Protein AF-A0AAD9F6Z5-F1 (afdb_monomer)

Radius of gyration: 22.01 Å; Cα contacts (8 Å, |Δi|>4): 310; chains: 1; bounding box: 52×49×65 Å

Nearest PDB structures (foldseek):
  3vyw-assembly3_C  TM=4.355E-01  e=1.167E-02  Aquifex aeolicus VF5
  3vyw-assembly1_A  TM=4.506E-01  e=5.080E-02  Aquifex aeolicus VF5
  2a88-assembly1_A-2  TM=3.272E-01  e=1.945E-01  Mycobacterium tuberculosis
  7f4q-assembly1_A  TM=3.136E-01  e=3.925E+00  Tetrahymena thermophila SB210

pLDDT: mean 70.16, std 20.15, range [28.67, 95.06]

Organism: Dissostichus eleginoides (NCBI:txid100907)

InterPro domains:
  IPR042989 Zinc finger MYND domain-containing protein 15 [PTHR47085] (101-227)
  IPR046824 Mitochondrial splicing suppressor 51-like, C-terminal domain [PF20179] (9-166)

Structure (mmCIF, N/CA/C/O backbone):
data_AF-A0AAD9F6Z5-F1
#
_entry.id   AF-A0AAD9F6Z5-F1
#
loop_
_atom_site.group_PDB
_atom_site.id
_atom_site.type_symbol
_atom_site.label_atom_id
_atom_site.label_alt_id
_atom_site.label_comp_id
_atom_site.label_asym_id
_atom_site.label_entity_id
_atom_site.label_seq_id
_atom_site.pdbx_PDB_ins_code
_atom_site.Cartn_x
_atom_site.Cartn_y
_atom_site.Cartn_z
_atom_site.occupancy
_atom_site.B_iso_or_equiv
_ato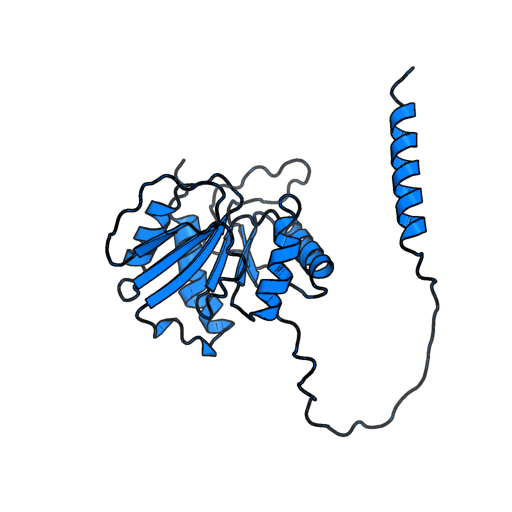m_site.auth_seq_id
_atom_site.auth_comp_id
_atom_site.auth_asym_id
_atom_site.auth_atom_id
_atom_site.pdbx_PDB_model_num
ATOM 1 N N . MET A 1 1 ? 3.318 -6.192 -21.592 1.00 39.78 1 MET A N 1
ATOM 2 C CA . MET A 1 1 ? 3.709 -7.162 -20.541 1.00 39.78 1 MET A CA 1
ATOM 3 C C . MET A 1 1 ? 2.726 -7.041 -19.393 1.00 39.78 1 MET A C 1
ATOM 5 O O . MET A 1 1 ? 2.315 -5.922 -19.118 1.00 39.78 1 MET A O 1
ATOM 9 N N . ALA A 1 2 ? 2.330 -8.151 -18.769 1.00 42.69 2 ALA A N 1
ATOM 10 C CA . ALA A 1 2 ? 1.333 -8.167 -17.698 1.00 42.69 2 ALA A CA 1
ATOM 11 C C . ALA A 1 2 ? 2.002 -8.131 -16.306 1.00 42.69 2 ALA A C 1
ATOM 13 O O . ALA A 1 2 ? 2.750 -9.054 -15.991 1.00 42.69 2 ALA A O 1
ATOM 14 N N . PRO A 1 3 ? 1.739 -7.109 -15.471 1.00 54.00 3 PRO A N 1
ATOM 15 C CA . PRO A 1 3 ? 2.151 -7.066 -14.068 1.00 54.00 3 PRO A CA 1
ATOM 16 C C . PRO A 1 3 ? 1.035 -7.501 -13.093 1.00 54.00 3 PRO A C 1
ATOM 18 O O . PRO A 1 3 ? 1.243 -7.389 -11.889 1.00 54.00 3 PRO A O 1
ATOM 21 N N . LEU A 1 4 ? -0.131 -7.945 -13.604 1.00 59.34 4 LEU A N 1
ATOM 22 C CA . LEU A 1 4 ? -1.439 -8.038 -12.914 1.00 59.34 4 LEU A CA 1
ATOM 23 C C . LEU A 1 4 ? -1.363 -8.303 -11.400 1.00 59.34 4 LEU A C 1
ATOM 25 O O . LEU A 1 4 ? -1.820 -7.485 -10.603 1.00 59.34 4 LEU A O 1
ATOM 29 N N . LEU A 1 5 ? -0.726 -9.418 -11.031 1.00 67.88 5 LEU A N 1
ATOM 30 C CA . LEU A 1 5 ? -0.719 -9.960 -9.674 1.00 67.88 5 LEU A CA 1
ATOM 31 C C . LEU A 1 5 ? 0.299 -9.322 -8.715 1.00 67.88 5 LEU A C 1
ATOM 33 O O . LEU A 1 5 ? 0.187 -9.546 -7.511 1.00 67.88 5 LEU A O 1
ATOM 37 N N . SER A 1 6 ? 1.305 -8.554 -9.163 1.00 78.50 6 SER A N 1
ATOM 38 C CA . SER A 1 6 ? 2.368 -8.106 -8.237 1.00 78.50 6 SER A CA 1
ATOM 39 C C . SER A 1 6 ? 1.828 -7.153 -7.168 1.00 78.50 6 SER A C 1
ATOM 41 O O . SER A 1 6 ? 2.153 -7.284 -5.987 1.00 78.50 6 SER A O 1
ATOM 43 N N . SER A 1 7 ? 0.949 -6.225 -7.554 1.00 80.19 7 SER A N 1
ATOM 44 C CA . SER A 1 7 ? 0.283 -5.311 -6.617 1.00 80.19 7 SER A CA 1
ATOM 45 C C . SER A 1 7 ? -0.757 -6.041 -5.761 1.00 80.19 7 SER A C 1
ATOM 47 O O . SER A 1 7 ? -0.805 -5.816 -4.552 1.00 80.19 7 SER A O 1
ATOM 49 N N . THR A 1 8 ? -1.506 -6.982 -6.345 1.00 84.06 8 THR A N 1
ATOM 50 C CA . THR A 1 8 ? -2.460 -7.863 -5.651 1.00 84.06 8 THR A CA 1
ATOM 51 C C . THR A 1 8 ? -1.790 -8.615 -4.507 1.00 84.06 8 THR A C 1
ATOM 53 O O . THR A 1 8 ? -2.183 -8.486 -3.350 1.00 84.06 8 THR A O 1
ATOM 56 N N . LEU A 1 9 ? -0.727 -9.362 -4.810 1.00 88.81 9 LEU A N 1
ATOM 57 C CA . LEU A 1 9 ? -0.008 -10.184 -3.841 1.00 88.81 9 LEU A CA 1
ATOM 58 C C . LEU A 1 9 ? 0.727 -9.327 -2.797 1.00 88.81 9 LEU A C 1
ATOM 60 O O . LEU A 1 9 ? 0.844 -9.734 -1.642 1.00 88.81 9 LEU A O 1
ATOM 64 N N . SER A 1 10 ? 1.130 -8.102 -3.158 1.00 89.44 10 SER A N 1
ATOM 65 C CA . SER A 1 10 ? 1.627 -7.109 -2.193 1.00 89.44 10 SER A CA 1
ATOM 66 C C . SER A 1 10 ? 0.543 -6.702 -1.191 1.00 89.44 10 SER A C 1
ATOM 68 O O . SER A 1 10 ? 0.792 -6.721 0.011 1.00 89.44 10 SER A O 1
ATOM 70 N N . ILE A 1 11 ? -0.665 -6.357 -1.660 1.00 88.94 11 ILE A N 1
ATOM 71 C CA . ILE A 1 11 ? -1.796 -5.985 -0.793 1.00 88.94 11 ILE A CA 1
ATOM 72 C C . ILE A 1 11 ? -2.232 -7.181 0.065 1.00 88.94 11 ILE A C 1
ATOM 74 O O . ILE A 1 11 ? -2.434 -7.019 1.266 1.00 88.94 11 ILE A O 1
ATOM 78 N N . TYR A 1 12 ? -2.294 -8.385 -0.507 1.00 91.75 12 TYR A N 1
ATOM 79 C CA . TYR A 1 12 ? -2.554 -9.622 0.231 1.00 91.75 12 TYR A CA 1
ATOM 80 C C . TYR A 1 12 ? -1.549 -9.810 1.379 1.00 91.75 12 TYR A C 1
ATOM 82 O O . TYR A 1 12 ? -1.955 -9.855 2.535 1.00 91.75 12 TYR A O 1
ATOM 90 N N . TYR A 1 13 ? -0.242 -9.796 1.092 1.00 93.81 13 TYR A N 1
ATOM 91 C CA . TYR A 1 13 ? 0.826 -9.926 2.094 1.00 93.81 13 TYR A CA 1
ATOM 92 C C . TYR A 1 13 ? 0.785 -8.834 3.176 1.00 93.81 13 TYR A C 1
ATOM 94 O O . TYR A 1 13 ? 1.003 -9.101 4.365 1.00 93.81 13 TYR A O 1
ATOM 102 N N . LEU A 1 14 ? 0.454 -7.601 2.782 1.00 92.69 14 LEU A N 1
ATOM 103 C CA . LEU A 1 14 ? 0.220 -6.498 3.709 1.00 92.69 14 LEU A CA 1
ATOM 104 C C . LEU A 1 14 ? -0.919 -6.828 4.686 1.00 92.69 14 LEU A C 1
ATOM 106 O O . LEU A 1 14 ? -0.736 -6.663 5.889 1.00 92.69 14 LEU A O 1
ATOM 110 N N . ILE A 1 15 ? -2.053 -7.345 4.204 1.00 91.69 15 ILE A N 1
ATOM 111 C CA . ILE A 1 15 ? -3.223 -7.705 5.026 1.00 91.69 15 ILE A CA 1
ATOM 112 C C . ILE A 1 15 ? -2.965 -8.950 5.888 1.00 91.69 15 ILE A C 1
ATOM 114 O O . ILE A 1 15 ? -3.339 -8.962 7.060 1.00 91.69 15 ILE A O 1
ATOM 118 N N . THR A 1 16 ? -2.353 -9.999 5.333 1.00 92.94 16 THR A N 1
ATOM 119 C CA . THR A 1 16 ? -2.237 -11.309 5.997 1.00 92.94 16 THR A CA 1
ATOM 120 C C . THR A 1 16 ? -1.053 -11.432 6.939 1.00 92.94 16 THR A C 1
ATOM 122 O O . THR A 1 16 ? -1.082 -12.278 7.830 1.00 92.94 16 THR A O 1
ATOM 125 N N . SER A 1 17 ? 0.000 -10.632 6.750 1.00 94.19 17 SER A N 1
ATOM 126 C CA . SER A 1 17 ? 1.294 -10.894 7.396 1.00 94.19 17 SER A CA 1
ATOM 127 C C . SER A 1 17 ? 1.925 -9.662 8.041 1.00 94.19 17 SER A C 1
ATOM 129 O O . SER A 1 17 ? 2.412 -9.760 9.167 1.00 94.19 17 SER A O 1
ATOM 131 N N . LEU A 1 18 ? 1.902 -8.495 7.387 1.00 94.44 18 LEU A N 1
ATOM 132 C CA . LEU A 1 18 ? 2.520 -7.285 7.949 1.00 94.44 18 LEU A CA 1
ATOM 133 C C . LEU A 1 18 ? 1.580 -6.517 8.887 1.00 94.44 18 LEU A C 1
ATOM 135 O O . LEU A 1 18 ? 1.962 -6.211 10.016 1.00 94.44 18 LEU A O 1
ATOM 139 N N . LEU A 1 19 ? 0.338 -6.263 8.470 1.00 91.88 19 LEU A N 1
ATOM 140 C CA . LEU A 1 19 ? -0.651 -5.548 9.275 1.00 91.88 19 LEU A CA 1
ATOM 141 C C . LEU A 1 19 ? -0.997 -6.276 10.591 1.00 91.88 19 LEU A C 1
ATOM 143 O O . LEU A 1 19 ? -0.992 -5.601 11.615 1.00 91.88 19 LEU A O 1
ATOM 147 N N . PRO A 1 20 ? -1.210 -7.610 10.653 1.00 92.19 20 PRO A N 1
ATOM 148 C CA . PRO A 1 20 ? -1.495 -8.291 11.921 1.00 92.19 20 PRO A CA 1
ATOM 149 C C . PRO A 1 20 ? -0.297 -8.295 12.881 1.00 92.19 20 PRO A C 1
ATOM 151 O O . PRO A 1 20 ? -0.481 -8.394 14.090 1.00 92.19 20 PRO A O 1
ATOM 154 N N . ARG A 1 21 ? 0.928 -8.175 12.349 1.00 92.38 21 ARG A N 1
ATOM 155 C CA . ARG A 1 21 ? 2.177 -8.122 13.123 1.00 92.38 21 ARG A CA 1
ATOM 156 C C . ARG A 1 21 ? 2.484 -6.723 13.665 1.00 92.38 21 ARG A C 1
ATOM 158 O O . ARG A 1 21 ? 3.107 -6.612 14.715 1.00 92.38 21 ARG A O 1
ATOM 165 N N . GLN A 1 22 ? 2.092 -5.673 12.945 1.00 89.94 22 GLN A N 1
ATOM 166 C CA . GLN A 1 22 ? 2.367 -4.272 13.304 1.00 89.94 22 GLN A CA 1
ATOM 167 C C . GLN A 1 22 ? 1.184 -3.581 14.000 1.00 89.94 22 GLN A C 1
ATOM 169 O O . GLN A 1 22 ? 1.394 -2.621 14.734 1.00 89.94 22 GLN A O 1
ATOM 174 N N . PHE A 1 23 ? -0.033 -4.082 13.775 1.00 89.44 23 PHE A N 1
ATOM 175 C CA . PHE A 1 23 ? -1.305 -3.563 14.288 1.00 89.44 23 PHE A CA 1
ATOM 176 C C . PHE A 1 23 ? -2.213 -4.719 14.762 1.00 89.44 23 PHE A C 1
ATOM 178 O O . PHE A 1 23 ? -3.311 -4.912 14.222 1.00 89.44 23 PHE A O 1
ATOM 185 N N . PRO A 1 24 ? -1.766 -5.564 15.715 1.00 88.12 24 PRO A N 1
ATOM 186 C CA . PRO A 1 24 ? -2.529 -6.728 16.174 1.00 88.12 24 PRO A CA 1
ATOM 187 C C . PRO A 1 24 ? -3.921 -6.362 16.716 1.00 88.12 24 PRO A C 1
ATOM 189 O O . PRO A 1 24 ? -4.876 -7.116 16.517 1.00 88.12 24 PRO A O 1
ATOM 192 N N . GLU A 1 25 ? -4.062 -5.182 17.326 1.00 86.88 25 GLU A N 1
ATOM 193 C CA . GLU A 1 25 ? -5.311 -4.626 17.860 1.00 86.88 25 GLU A CA 1
ATOM 194 C C . GLU A 1 25 ? -6.366 -4.316 16.784 1.00 86.88 25 GLU A C 1
ATOM 196 O O . GLU A 1 25 ? -7.560 -4.257 17.076 1.00 86.88 25 GLU A O 1
ATOM 201 N N . MET A 1 26 ? -5.964 -4.179 15.514 1.00 83.38 26 MET A N 1
ATOM 202 C CA . MET A 1 26 ? -6.907 -4.042 14.399 1.00 83.38 26 MET A CA 1
ATOM 203 C C . MET A 1 26 ? -7.662 -5.344 14.093 1.00 83.38 26 MET A C 1
ATOM 205 O O . MET A 1 26 ? -8.645 -5.282 13.347 1.00 83.38 26 MET A O 1
ATOM 209 N N . HIS A 1 27 ? -7.204 -6.497 14.610 1.00 84.25 27 HIS A N 1
ATOM 210 C CA . HIS A 1 27 ? -7.784 -7.839 14.433 1.00 84.25 27 HIS A CA 1
ATOM 211 C C . HIS A 1 27 ? -8.259 -8.136 12.997 1.00 84.25 27 HIS A C 1
ATOM 213 O O . HIS A 1 27 ? -9.347 -8.672 12.785 1.00 84.25 27 HIS A O 1
ATOM 219 N N . ILE A 1 28 ? -7.458 -7.754 11.992 1.00 84.44 28 ILE A N 1
ATOM 220 C CA . ILE A 1 28 ? -7.944 -7.603 10.611 1.00 84.44 28 ILE A CA 1
ATOM 221 C C . ILE A 1 28 ? -8.531 -8.893 10.020 1.00 84.44 28 ILE A C 1
ATOM 223 O O . ILE A 1 28 ? -9.563 -8.845 9.362 1.00 84.44 28 ILE A O 1
ATOM 227 N N . LEU A 1 29 ? -7.929 -10.044 10.337 1.00 84.69 29 LEU A N 1
ATOM 228 C CA . LEU A 1 29 ? -8.323 -11.366 9.833 1.00 84.69 29 LEU A CA 1
ATOM 229 C C . LEU A 1 29 ? -9.635 -11.896 10.437 1.00 84.69 29 LEU A C 1
ATOM 231 O O . LEU A 1 29 ? -10.116 -12.946 10.033 1.00 84.69 29 LEU A O 1
ATOM 235 N N . ARG A 1 30 ? -10.224 -11.182 11.407 1.00 86.62 30 ARG A N 1
ATOM 236 C CA . ARG A 1 30 ? -11.559 -11.473 11.955 1.00 86.62 30 ARG A CA 1
ATOM 237 C C . ARG A 1 30 ? -12.658 -10.597 11.339 1.00 86.62 30 ARG A C 1
ATOM 239 O O . ARG A 1 30 ? -13.810 -10.705 11.747 1.00 86.62 30 ARG A O 1
ATOM 246 N N . LYS A 1 31 ? -12.327 -9.700 10.401 1.00 86.12 31 LYS A N 1
ATOM 247 C CA . LYS A 1 31 ? -13.285 -8.755 9.811 1.00 86.12 31 LYS A CA 1
ATOM 248 C C . LYS A 1 31 ? -13.852 -9.289 8.499 1.00 86.12 31 LYS A C 1
ATOM 250 O O . LYS A 1 31 ? -13.118 -9.508 7.545 1.00 86.12 31 LYS A O 1
ATOM 255 N N . GLN A 1 32 ? -15.178 -9.390 8.439 1.00 87.00 32 GLN A N 1
ATOM 256 C CA . GLN A 1 32 ? -15.928 -9.711 7.216 1.00 87.00 32 GLN A CA 1
ATOM 257 C C . GLN A 1 32 ? -15.891 -8.578 6.172 1.00 87.00 32 GLN A C 1
ATOM 259 O O . GLN A 1 32 ? -16.222 -8.800 5.010 1.00 87.00 32 GLN A O 1
ATOM 264 N N . SER A 1 33 ? -15.493 -7.364 6.568 1.00 86.50 33 SER A N 1
ATOM 265 C CA . SER A 1 33 ? -15.313 -6.216 5.677 1.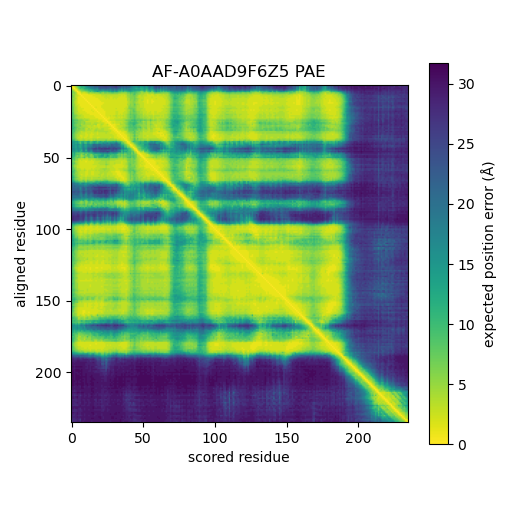00 86.50 33 SER A CA 1
ATOM 266 C C . SER A 1 33 ? -14.025 -5.460 6.006 1.00 86.50 33 SER A C 1
ATOM 268 O O . SER A 1 33 ? -13.737 -5.181 7.176 1.00 86.50 33 SER A O 1
ATOM 270 N N . LEU A 1 34 ? -13.245 -5.127 4.976 1.00 87.62 34 LEU A N 1
ATOM 271 C CA . LEU A 1 34 ? -11.992 -4.392 5.078 1.00 87.62 34 LEU A CA 1
ATOM 272 C C . LEU A 1 34 ? -11.969 -3.202 4.115 1.00 87.62 34 LEU A C 1
ATOM 274 O O . LEU A 1 34 ? -11.913 -3.355 2.896 1.00 87.62 34 LEU A O 1
ATOM 278 N N . ARG A 1 35 ? -11.919 -2.002 4.696 1.00 85.62 35 ARG A N 1
ATOM 279 C CA . ARG A 1 35 ? -11.676 -0.757 3.969 1.00 85.62 35 ARG A CA 1
ATOM 280 C C . ARG A 1 35 ? -10.183 -0.562 3.686 1.00 85.62 35 ARG A C 1
ATOM 282 O O . ARG A 1 35 ? -9.380 -0.550 4.624 1.00 85.62 35 ARG A O 1
ATOM 289 N N . ILE A 1 36 ? -9.815 -0.355 2.423 1.00 84.88 36 ILE A N 1
ATOM 290 C CA . ILE A 1 36 ? -8.448 -0.038 1.989 1.00 84.88 36 ILE A CA 1
ATOM 291 C C . ILE A 1 36 ? -8.485 1.214 1.111 1.00 84.88 36 ILE A C 1
ATOM 293 O O . ILE A 1 36 ? -9.166 1.268 0.096 1.00 84.88 36 ILE A O 1
ATOM 297 N N . HIS A 1 37 ? -7.735 2.234 1.501 1.00 82.56 37 HIS A N 1
ATOM 298 C CA . HIS A 1 37 ? -7.552 3.451 0.724 1.00 82.56 37 HIS A CA 1
ATOM 299 C C . HIS A 1 37 ? -6.252 3.333 -0.068 1.00 82.56 37 HIS A C 1
ATOM 301 O O . HIS A 1 37 ? -5.193 3.102 0.522 1.00 82.56 37 HIS A O 1
ATOM 307 N N . ILE A 1 38 ? -6.321 3.485 -1.385 1.00 79.88 38 ILE A N 1
ATOM 308 C CA . ILE A 1 38 ? -5.195 3.228 -2.281 1.00 79.88 38 ILE A CA 1
ATOM 309 C C . ILE A 1 38 ? -4.787 4.534 -2.960 1.00 79.88 38 ILE A C 1
ATOM 311 O O . ILE A 1 38 ? -5.550 5.132 -3.716 1.00 79.88 38 ILE A O 1
ATOM 315 N N . ILE A 1 39 ? -3.588 5.006 -2.610 1.00 77.00 39 ILE A N 1
ATOM 316 C CA . ILE A 1 39 ? -3.055 6.318 -2.995 1.00 77.00 39 ILE A CA 1
ATOM 317 C C . ILE A 1 39 ? -1.983 6.089 -4.062 1.00 77.00 39 ILE A C 1
ATOM 319 O O . ILE A 1 39 ? -0.858 5.700 -3.744 1.00 77.00 39 ILE A O 1
ATOM 323 N N . GLU A 1 40 ? -2.333 6.291 -5.329 1.00 68.81 40 GLU A N 1
ATOM 324 C CA . GLU A 1 40 ? -1.470 5.997 -6.479 1.00 68.81 40 GLU A CA 1
ATOM 325 C C . GLU A 1 40 ? -1.064 7.284 -7.201 1.00 68.81 40 GLU A C 1
ATOM 327 O O . GLU A 1 40 ? -1.913 8.033 -7.675 1.00 68.81 40 GLU A O 1
ATOM 332 N N . SER A 1 41 ? 0.244 7.518 -7.346 1.00 55.69 41 SER A N 1
ATOM 333 C CA . SER A 1 41 ? 0.766 8.671 -8.098 1.00 55.69 41 SER A CA 1
ATOM 334 C C . SER A 1 41 ? 0.845 8.434 -9.615 1.00 55.69 41 SER A C 1
ATOM 336 O O . SER A 1 41 ? 1.075 9.371 -10.377 1.00 55.69 41 SER A O 1
ATOM 338 N N . TYR A 1 42 ? 0.722 7.176 -10.062 1.00 54.69 42 TYR A N 1
ATOM 339 C CA . TYR A 1 42 ? 1.230 6.748 -11.366 1.00 54.69 42 TYR A CA 1
ATOM 340 C C . TYR A 1 42 ? 0.197 6.036 -12.252 1.00 54.69 42 TYR A C 1
ATOM 342 O O . TYR A 1 42 ? -0.758 5.408 -11.788 1.00 54.69 42 TYR A O 1
ATOM 350 N N . ARG A 1 43 ? 0.399 6.114 -13.574 1.00 52.66 43 ARG A N 1
ATOM 351 C CA . ARG A 1 43 ? -0.526 5.613 -14.611 1.00 52.66 43 ARG A CA 1
ATOM 352 C C . ARG A 1 43 ? -0.440 4.098 -14.884 1.00 52.66 43 ARG A C 1
ATOM 354 O O . ARG A 1 43 ? -0.845 3.653 -15.951 1.00 52.66 43 ARG A O 1
ATOM 361 N N . GLU A 1 44 ? 0.022 3.283 -13.935 1.00 49.91 44 GLU A N 1
ATOM 362 C CA . GLU A 1 44 ? -0.044 1.807 -14.020 1.00 49.91 44 GLU A CA 1
ATOM 363 C C . GLU A 1 44 ? -1.473 1.301 -13.680 1.00 49.91 44 GLU A C 1
ATOM 365 O O . GLU A 1 44 ? -1.685 0.442 -12.831 1.00 49.91 44 GLU A O 1
ATOM 370 N N . SER A 1 45 ? -2.487 1.875 -14.345 1.00 49.34 45 SER A N 1
ATOM 371 C CA . SER A 1 45 ? -3.914 1.664 -14.072 1.00 49.34 45 SER A CA 1
ATOM 372 C C . SER A 1 45 ? -4.464 0.383 -14.715 1.00 49.34 45 SER A C 1
ATOM 374 O O . SER A 1 45 ? -5.216 0.431 -15.687 1.00 49.34 45 SER A O 1
ATOM 376 N N . GLN A 1 46 ? -4.111 -0.765 -14.135 1.00 53.44 46 GLN A N 1
ATOM 377 C CA . GLN A 1 46 ? -4.882 -2.022 -14.238 1.00 53.44 46 GLN A CA 1
ATOM 378 C C . GLN A 1 46 ? -5.634 -2.342 -12.927 1.00 53.44 46 GLN A C 1
ATOM 380 O O . GLN A 1 46 ? -6.201 -3.419 -12.758 1.00 53.44 46 GLN A O 1
ATOM 385 N N . THR A 1 47 ? -5.673 -1.345 -12.039 1.00 58.47 47 THR A N 1
ATOM 386 C CA . THR A 1 47 ? -6.136 -1.316 -10.648 1.00 58.47 47 THR A CA 1
ATOM 387 C C . THR A 1 47 ? -7.448 -2.072 -10.379 1.00 58.47 47 THR A C 1
ATOM 389 O O . THR A 1 47 ? -7.560 -2.724 -9.349 1.00 58.47 47 THR A O 1
ATOM 392 N N . LEU A 1 48 ? -8.413 -2.069 -11.309 1.00 58.62 48 LEU A N 1
ATOM 393 C CA . LEU A 1 48 ? -9.687 -2.797 -11.171 1.00 58.62 48 LEU A CA 1
ATOM 394 C C . LEU A 1 48 ? -9.511 -4.325 -11.081 1.00 58.62 48 LEU A C 1
ATOM 396 O O . LEU A 1 48 ? -10.056 -4.959 -10.181 1.00 58.62 48 LEU A O 1
ATOM 400 N N . VAL A 1 49 ? -8.737 -4.923 -11.994 1.00 61.94 49 VAL A N 1
ATOM 401 C CA . VAL A 1 49 ? -8.599 -6.391 -12.093 1.00 61.94 49 VAL A CA 1
ATOM 402 C C . VAL A 1 49 ? -7.797 -6.931 -10.908 1.00 61.94 49 VAL A C 1
ATOM 404 O O . VAL A 1 49 ? -8.223 -7.876 -10.247 1.00 61.94 49 VAL A O 1
ATOM 407 N N . THR A 1 50 ? -6.711 -6.233 -10.566 1.00 64.75 50 THR A N 1
ATOM 408 C CA . THR A 1 50 ? -5.892 -6.414 -9.354 1.00 64.75 50 THR A CA 1
ATOM 409 C C . THR A 1 50 ? -6.737 -6.494 -8.069 1.00 64.75 50 THR A C 1
ATOM 411 O O . THR A 1 50 ? -6.362 -7.165 -7.110 1.00 64.75 50 THR A O 1
ATOM 414 N N . PHE A 1 51 ? -7.899 -5.837 -8.017 1.00 69.31 51 PHE A N 1
ATOM 415 C CA . PHE A 1 51 ? -8.767 -5.847 -6.837 1.00 69.31 51 PHE A CA 1
ATOM 416 C C . PHE A 1 51 ? -9.777 -6.994 -6.803 1.00 69.31 51 PHE A C 1
ATOM 418 O O . PHE A 1 51 ? -10.094 -7.485 -5.719 1.00 69.31 51 PHE A O 1
ATOM 425 N N . TRP A 1 52 ? -10.248 -7.484 -7.950 1.00 74.19 52 TRP A N 1
ATOM 426 C CA . TRP A 1 52 ? -11.054 -8.709 -7.981 1.00 74.19 52 TRP A CA 1
ATOM 427 C C . TRP A 1 52 ? -10.235 -9.926 -7.551 1.00 74.19 52 TRP A C 1
ATOM 429 O O . TRP A 1 52 ? -10.732 -10.749 -6.782 1.00 74.19 52 TRP A O 1
ATOM 439 N N . GLU A 1 53 ? -8.959 -9.993 -7.938 1.00 82.94 53 GLU A N 1
ATOM 440 C CA . GLU A 1 53 ? -8.029 -11.036 -7.490 1.00 82.94 53 GLU A CA 1
ATOM 441 C C . GLU A 1 53 ? -7.906 -11.088 -5.947 1.00 82.94 53 GLU A C 1
ATOM 443 O O . GLU A 1 53 ? -7.868 -12.176 -5.372 1.00 82.94 53 GLU A O 1
ATOM 448 N N . LEU A 1 54 ? -7.953 -9.946 -5.240 1.00 82.81 54 LEU A N 1
ATOM 449 C CA . LEU A 1 54 ? -7.990 -9.923 -3.764 1.00 82.81 54 LEU A CA 1
ATOM 450 C C . LEU A 1 54 ? -9.233 -10.618 -3.188 1.00 82.81 54 LEU A C 1
ATOM 452 O O . LEU A 1 54 ? -9.126 -11.313 -2.178 1.00 82.81 54 LEU A O 1
ATOM 456 N N . SER A 1 55 ? -10.394 -10.482 -3.835 1.00 82.81 55 SER A N 1
ATOM 457 C CA . SER A 1 55 ? -11.637 -11.151 -3.412 1.00 82.81 55 SER A CA 1
ATOM 458 C C . SER A 1 55 ? -11.657 -12.661 -3.694 1.00 82.81 55 SER A C 1
ATOM 460 O O . SER A 1 55 ? -12.463 -13.384 -3.105 1.00 82.81 55 SER A O 1
ATOM 462 N N . VAL A 1 56 ? -10.749 -13.142 -4.553 1.00 87.25 56 VAL A N 1
ATOM 463 C CA . VAL A 1 56 ? -10.480 -14.572 -4.778 1.00 87.25 56 VAL A CA 1
ATOM 464 C C . VAL A 1 56 ? -9.494 -15.105 -3.734 1.00 87.25 56 VAL A C 1
ATOM 466 O O . VAL A 1 56 ? -9.711 -16.185 -3.192 1.00 87.25 56 VAL A O 1
ATOM 469 N N . LEU A 1 57 ? -8.445 -14.340 -3.404 1.00 88.94 57 LEU A N 1
ATOM 470 C CA . LEU A 1 57 ? -7.441 -14.715 -2.395 1.00 88.94 57 LEU A CA 1
ATOM 471 C C . LEU A 1 57 ? -7.975 -14.667 -0.952 1.00 88.94 57 LEU A C 1
ATOM 473 O O . LEU A 1 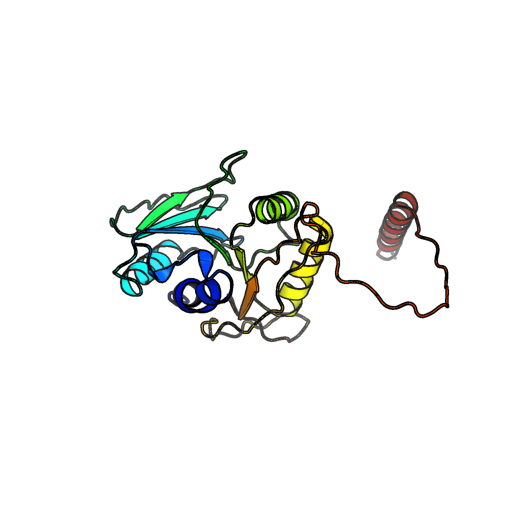57 ? -7.523 -15.428 -0.099 1.00 88.94 57 LEU A O 1
ATOM 477 N N . LEU A 1 58 ? -8.928 -13.777 -0.662 1.00 88.50 58 LEU A N 1
ATOM 478 C CA . LEU A 1 58 ? -9.548 -13.603 0.657 1.00 88.50 58 LEU A CA 1
ATOM 479 C C . LEU A 1 58 ? -11.085 -13.666 0.541 1.00 88.50 58 LEU A C 1
ATOM 481 O O . LEU A 1 58 ? -11.769 -12.676 0.796 1.00 88.50 58 LEU A O 1
ATOM 485 N N . PRO A 1 59 ? -11.666 -14.833 0.192 1.00 87.38 59 PRO A N 1
ATOM 486 C CA . PRO A 1 59 ? -13.085 -14.961 -0.168 1.00 87.38 59 PRO A CA 1
ATOM 487 C C . PRO A 1 59 ? -14.062 -14.782 1.006 1.00 87.38 59 PRO A C 1
ATOM 489 O O . PRO A 1 59 ? -15.274 -14.766 0.796 1.00 87.38 59 PRO A O 1
ATOM 492 N N . HIS A 1 60 ? -13.541 -14.654 2.230 1.00 86.75 60 HIS A N 1
ATOM 493 C CA . HIS A 1 60 ? -14.277 -14.362 3.463 1.00 86.75 60 HIS A CA 1
ATOM 494 C C . HIS A 1 60 ? -14.294 -12.861 3.821 1.00 86.75 60 HIS A C 1
ATOM 496 O O . HIS A 1 60 ? -14.876 -12.487 4.839 1.00 86.75 60 HIS A O 1
ATOM 502 N N . VAL A 1 61 ? -13.654 -12.004 3.012 1.00 87.50 61 VAL A N 1
ATOM 503 C CA . VAL A 1 61 ? -13.557 -10.554 3.226 1.00 87.50 61 VAL A CA 1
ATOM 504 C C . VAL A 1 61 ? -14.229 -9.806 2.075 1.00 87.50 61 VAL A C 1
ATOM 506 O O . VAL A 1 61 ? -13.947 -10.044 0.903 1.00 87.50 61 VAL A O 1
ATOM 509 N N . THR A 1 62 ? -15.099 -8.862 2.421 1.00 86.88 62 THR A N 1
ATOM 510 C CA . THR A 1 62 ? -15.631 -7.844 1.507 1.00 86.88 62 THR A CA 1
ATOM 511 C C . THR A 1 62 ? -14.697 -6.639 1.505 1.00 86.88 62 THR A C 1
ATOM 513 O O . THR A 1 62 ? -14.367 -6.109 2.565 1.00 86.88 62 THR A O 1
ATOM 516 N N . PHE A 1 63 ? -14.273 -6.183 0.335 1.00 83.69 63 PHE A N 1
ATOM 517 C CA . PHE A 1 63 ? -13.348 -5.068 0.181 1.00 83.69 63 PHE A CA 1
ATOM 518 C C . PHE A 1 63 ? -14.080 -3.775 -0.177 1.00 83.69 63 PHE A C 1
ATOM 520 O O . PHE A 1 63 ? -14.859 -3.725 -1.127 1.00 83.69 63 PHE A O 1
ATOM 527 N N . ASP A 1 64 ? -13.792 -2.720 0.579 1.00 82.75 64 ASP A N 1
ATOM 528 C CA . ASP A 1 64 ? -14.229 -1.350 0.304 1.00 82.75 64 ASP A CA 1
ATOM 529 C C . ASP A 1 64 ? -12.987 -0.529 -0.062 1.00 82.75 64 ASP A C 1
ATOM 531 O O . ASP A 1 64 ? -12.131 -0.255 0.785 1.00 82.75 64 ASP A O 1
ATOM 535 N N . LEU A 1 65 ? -12.828 -0.247 -1.353 1.00 77.62 65 LEU A N 1
ATOM 536 C CA . LEU A 1 65 ? -11.588 0.219 -1.957 1.00 77.62 65 LEU A CA 1
ATOM 537 C C . LEU A 1 65 ? -11.738 1.662 -2.429 1.00 77.62 65 LEU A C 1
ATOM 539 O O . LEU A 1 65 ? -12.427 1.954 -3.406 1.00 77.62 65 LEU A O 1
ATOM 543 N N . LEU A 1 66 ? -11.070 2.572 -1.724 1.00 76.19 66 LEU A N 1
ATOM 544 C CA . LEU A 1 66 ? -11.141 4.004 -1.989 1.00 76.19 66 LEU A CA 1
ATOM 545 C C . LEU A 1 66 ? -9.873 4.442 -2.717 1.00 76.19 66 LEU A C 1
ATOM 547 O O . LEU A 1 66 ? -8.827 4.643 -2.090 1.00 76.19 66 LEU A O 1
ATOM 551 N N . CYS A 1 67 ? -9.955 4.565 -4.038 1.00 72.00 67 CYS A N 1
ATOM 552 C CA . CYS A 1 67 ? -8.847 5.052 -4.849 1.00 72.00 67 CYS A CA 1
ATOM 553 C C . CYS A 1 67 ? -8.757 6.576 -4.760 1.00 72.00 67 CYS A C 1
ATOM 555 O O . CYS A 1 67 ? -9.743 7.281 -4.945 1.00 72.00 67 CYS A O 1
ATOM 557 N N . VAL A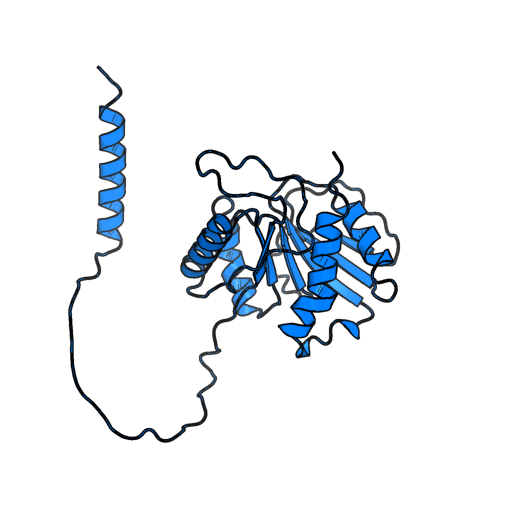 1 68 ? -7.553 7.081 -4.499 1.00 66.50 68 VAL A N 1
ATOM 558 C CA . VAL A 1 68 ? -7.237 8.511 -4.533 1.00 66.50 68 VAL A CA 1
ATOM 559 C C . VAL A 1 68 ? -6.405 8.763 -5.786 1.00 66.50 68 VAL A C 1
ATOM 561 O O . VAL A 1 68 ? -5.215 8.442 -5.818 1.00 66.50 68 VAL A O 1
ATOM 564 N N . ARG A 1 69 ? -7.055 9.297 -6.824 1.00 61.41 69 ARG A N 1
ATOM 565 C CA . ARG A 1 69 ? -6.490 9.650 -8.137 1.00 61.41 69 ARG A CA 1
ATOM 566 C C . ARG A 1 69 ? -7.087 10.986 -8.606 1.00 61.41 69 ARG A C 1
ATOM 568 O O . ARG A 1 69 ? -8.070 11.456 -8.047 1.00 61.41 69 ARG A O 1
ATOM 575 N N . GLU A 1 70 ? -6.486 11.601 -9.624 1.00 47.41 70 GLU A N 1
ATOM 576 C CA . GLU A 1 70 ? -7.016 12.833 -10.243 1.00 47.41 70 GLU A CA 1
ATOM 577 C C . GLU A 1 70 ? -8.088 12.550 -11.309 1.00 47.41 70 GLU A C 1
ATOM 579 O O . GLU A 1 70 ? -8.968 13.375 -11.527 1.00 47.41 70 GLU A O 1
ATOM 584 N N . LEU A 1 71 ? -8.030 11.378 -11.954 1.00 43.28 71 LEU A N 1
ATOM 585 C CA . LEU A 1 71 ? -9.109 10.801 -12.759 1.00 43.28 71 LEU A CA 1
ATOM 586 C C . LEU A 1 71 ? -9.100 9.272 -12.627 1.00 43.28 71 LEU A C 1
ATOM 588 O O . LEU A 1 71 ? -8.035 8.640 -12.640 1.00 43.28 71 LEU A O 1
ATOM 592 N N . LEU A 1 72 ? -10.294 8.684 -12.587 1.00 44.31 72 LEU A N 1
ATOM 593 C CA . LEU A 1 72 ? -10.542 7.243 -12.623 1.00 44.31 72 LEU A CA 1
ATOM 594 C C . LEU A 1 72 ? -11.365 6.917 -13.888 1.00 44.31 72 LEU A C 1
ATOM 596 O O . LEU A 1 72 ? -12.347 7.609 -14.160 1.00 44.31 72 LEU A O 1
ATOM 600 N N . PRO A 1 73 ? -11.003 5.898 -14.696 1.00 42.78 73 PRO A N 1
ATOM 601 C CA . PRO A 1 73 ? -11.895 5.393 -15.738 1.00 42.78 73 PRO A CA 1
ATOM 602 C C . PRO A 1 73 ? -13.247 4.985 -15.139 1.00 42.78 73 PRO A C 1
ATOM 604 O O . PRO A 1 73 ? -13.285 4.262 -14.148 1.00 42.78 73 PRO A O 1
ATOM 607 N N .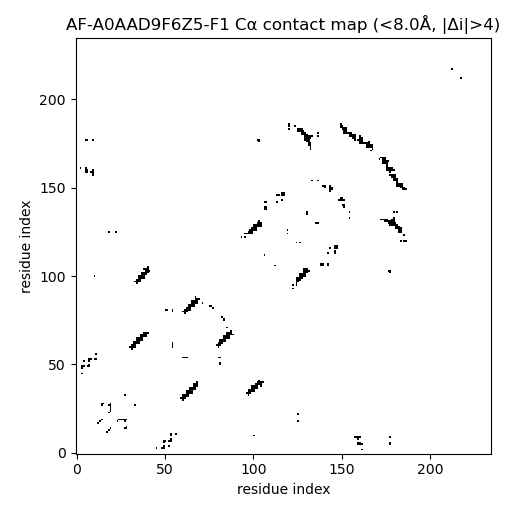 CYS A 1 74 ? -14.353 5.413 -15.749 1.00 40.00 74 CYS A N 1
ATOM 608 C CA . CYS A 1 74 ? -15.723 5.322 -15.218 1.00 40.00 74 CYS A CA 1
ATOM 609 C C . CYS A 1 74 ? -16.340 3.898 -15.162 1.00 40.00 74 CYS A C 1
ATOM 611 O O . CYS A 1 74 ? -17.558 3.733 -15.181 1.00 40.00 74 CYS A O 1
ATOM 613 N N . CYS A 1 75 ? -15.506 2.860 -15.064 1.00 43.84 75 CYS A N 1
ATOM 614 C CA . CYS A 1 75 ? -15.898 1.459 -14.934 1.00 43.84 75 CYS A CA 1
ATOM 615 C C . CYS A 1 75 ? -16.146 1.090 -13.457 1.00 43.84 75 CYS A C 1
ATOM 617 O O . CYS A 1 75 ? -15.344 0.411 -12.815 1.00 43.84 75 CYS A O 1
ATOM 619 N N . CYS A 1 76 ? -17.264 1.568 -12.908 1.00 47.00 76 CYS A N 1
ATOM 620 C CA . CYS A 1 76 ? -17.712 1.245 -11.551 1.00 47.00 76 CYS A CA 1
ATOM 621 C C . CYS A 1 76 ? -18.587 -0.021 -11.540 1.00 47.00 76 CYS A C 1
ATOM 623 O O . CYS A 1 76 ? -19.797 0.060 -11.315 1.00 47.00 76 CYS A O 1
ATOM 625 N N . ASP A 1 77 ? -17.988 -1.185 -11.799 1.00 49.16 77 ASP A N 1
ATOM 626 C CA . ASP A 1 77 ? -18.697 -2.465 -11.696 1.00 49.16 77 ASP A CA 1
ATOM 627 C C . ASP A 1 77 ? -18.935 -2.872 -10.227 1.00 49.16 77 ASP A C 1
ATOM 629 O O . ASP A 1 77 ? -18.072 -2.706 -9.364 1.00 49.16 77 ASP A O 1
ATOM 633 N N . LYS A 1 78 ? -20.127 -3.407 -9.942 1.00 49.66 78 LYS A N 1
ATOM 634 C CA . LYS A 1 78 ? -20.633 -3.710 -8.593 1.00 49.66 78 LYS A CA 1
ATOM 635 C C . LYS A 1 78 ? -20.669 -5.211 -8.309 1.00 49.66 78 LYS A C 1
ATOM 637 O O . LYS A 1 78 ? -21.637 -5.723 -7.745 1.00 49.66 78 LYS A O 1
ATOM 642 N N . ASN A 1 79 ? -19.592 -5.915 -8.643 1.00 53.03 79 ASN A N 1
ATOM 643 C CA . ASN A 1 79 ? -19.354 -7.262 -8.131 1.00 53.03 79 ASN A CA 1
ATOM 644 C C . ASN A 1 79 ? -19.289 -7.211 -6.591 1.00 53.03 79 ASN A C 1
ATOM 646 O O . ASN A 1 79 ? -18.305 -6.748 -6.020 1.00 53.03 79 ASN A O 1
ATOM 650 N N . GLY A 1 80 ? -20.353 -7.665 -5.915 1.00 58.41 80 GLY A N 1
ATOM 651 C CA . GLY A 1 80 ? -20.723 -7.292 -4.534 1.00 58.41 80 GLY A CA 1
ATOM 652 C C . GLY A 1 80 ? -19.760 -7.641 -3.386 1.00 58.41 80 GLY A C 1
ATOM 653 O O . GLY A 1 80 ? -20.121 -7.463 -2.227 1.00 58.41 80 GLY A O 1
ATOM 654 N N . ARG A 1 81 ? -18.549 -8.127 -3.683 1.00 65.19 81 ARG A N 1
ATOM 655 C CA . ARG A 1 81 ? -17.438 -8.291 -2.729 1.00 65.19 81 ARG A CA 1
ATOM 656 C C . ARG A 1 81 ? -16.366 -7.205 -2.836 1.00 65.19 81 ARG A C 1
ATOM 658 O O . ARG A 1 81 ? -15.512 -7.146 -1.959 1.00 65.19 81 ARG A O 1
ATOM 665 N N . VAL A 1 82 ? -16.379 -6.381 -3.884 1.00 66.44 82 VAL A N 1
ATOM 666 C CA . VAL A 1 82 ? -15.422 -5.287 -4.097 1.00 66.44 82 VAL A CA 1
ATOM 667 C C . VAL A 1 82 ? -16.194 -4.031 -4.482 1.00 66.44 82 VAL A C 1
ATOM 669 O O . VAL A 1 82 ? -16.681 -3.908 -5.601 1.00 66.44 82 VAL A O 1
ATOM 672 N N . VAL A 1 83 ? -16.304 -3.087 -3.550 1.00 66.75 83 VAL A N 1
ATOM 673 C CA . VAL A 1 83 ? -16.862 -1.757 -3.814 1.00 66.75 83 VAL A CA 1
ATOM 674 C C . VAL A 1 83 ? -15.705 -0.816 -4.115 1.00 66.75 83 VAL A C 1
ATOM 676 O O . VAL A 1 83 ? -14.848 -0.618 -3.259 1.00 66.75 83 VAL A O 1
ATOM 679 N N . LEU A 1 84 ? -15.676 -0.229 -5.311 1.00 65.88 84 LEU A N 1
ATOM 680 C CA . LEU A 1 84 ? -14.743 0.848 -5.636 1.00 65.88 84 LEU A CA 1
ATOM 681 C C . LEU A 1 84 ? -15.415 2.208 -5.432 1.00 65.88 84 LEU A C 1
ATOM 683 O O . LEU A 1 84 ? -16.500 2.450 -5.961 1.00 65.88 84 LEU A O 1
ATOM 687 N N . THR A 1 85 ? -14.737 3.110 -4.727 1.00 63.03 85 THR A N 1
ATOM 688 C CA . THR A 1 85 ? -15.132 4.518 -4.600 1.00 63.03 85 THR A CA 1
ATOM 689 C C . THR A 1 85 ? -13.981 5.406 -5.070 1.00 63.03 85 THR A C 1
ATOM 691 O O . THR A 1 85 ? -12.866 5.282 -4.562 1.00 63.03 85 THR A O 1
ATOM 694 N N . ASP A 1 86 ? -14.232 6.308 -6.022 1.00 55.34 86 ASP A N 1
ATOM 695 C CA . ASP A 1 86 ? -13.274 7.372 -6.347 1.00 55.34 86 ASP A CA 1
ATOM 696 C C . ASP A 1 86 ? -13.305 8.455 -5.259 1.00 55.34 86 ASP A C 1
ATOM 698 O O . ASP A 1 86 ? -14.360 8.773 -4.704 1.00 55.34 86 ASP A O 1
ATOM 702 N N . CYS A 1 87 ? -12.144 8.999 -4.916 1.00 54.91 87 CYS A N 1
ATOM 703 C CA . CYS A 1 87 ? -11.974 9.953 -3.831 1.00 54.91 87 CYS A CA 1
ATOM 704 C C . CYS A 1 87 ? -10.916 11.001 -4.178 1.00 54.91 87 CYS A C 1
ATOM 706 O O . CYS A 1 87 ? -9.760 10.912 -3.751 1.00 54.91 87 CYS A O 1
ATOM 708 N N . SER A 1 88 ? -11.352 12.081 -4.832 1.00 49.72 88 SER A N 1
ATOM 709 C CA . SER A 1 88 ? -10.663 13.370 -4.744 1.00 49.72 88 SER A CA 1
ATOM 710 C C . SER A 1 88 ? -10.465 13.724 -3.263 1.00 49.72 88 SER A C 1
ATOM 712 O O . SER A 1 88 ? -11.442 13.789 -2.514 1.00 49.72 88 SER A O 1
ATOM 714 N N . LEU A 1 89 ? -9.207 13.899 -2.842 1.00 45.59 89 LEU A N 1
ATOM 715 C CA . LEU A 1 89 ? -8.752 13.894 -1.442 1.00 45.59 89 LEU A CA 1
ATOM 716 C C . LEU A 1 89 ? -9.660 14.733 -0.505 1.00 45.59 89 LEU A C 1
ATOM 718 O O . LEU A 1 89 ? -9.565 15.967 -0.507 1.00 45.59 89 LEU A O 1
ATOM 722 N N . PRO A 1 90 ? -10.543 14.107 0.307 1.00 38.44 90 PRO A N 1
ATOM 723 C CA . PRO A 1 90 ? -11.607 14.854 0.970 1.00 38.44 90 PRO A CA 1
ATOM 724 C C . PRO A 1 90 ? -11.083 15.826 2.027 1.00 38.44 90 PRO A C 1
ATOM 726 O O . PRO A 1 90 ? -10.469 15.431 3.024 1.00 38.44 90 PRO A O 1
ATOM 729 N N . HIS A 1 91 ? -11.410 17.106 1.860 1.00 38.72 91 HIS A N 1
ATOM 730 C CA . HIS A 1 91 ? -11.253 18.115 2.902 1.00 38.72 91 HIS A CA 1
ATOM 731 C C . HIS A 1 91 ? -12.277 17.840 4.020 1.00 38.72 91 HIS A C 1
ATOM 733 O O . HIS A 1 91 ? -13.402 18.318 3.977 1.00 38.72 91 HIS A O 1
ATOM 739 N N . GLY A 1 92 ? -11.887 17.016 5.001 1.00 34.03 92 GLY A N 1
ATOM 740 C CA . GLY A 1 92 ? -12.693 16.676 6.185 1.00 34.03 92 GLY A CA 1
ATOM 741 C C . GLY A 1 92 ? -13.159 15.216 6.285 1.00 34.03 92 GLY A C 1
ATOM 742 O O . GLY A 1 92 ? -13.618 14.804 7.347 1.00 34.03 92 GLY A O 1
ATOM 743 N N . GLY A 1 93 ? -12.992 14.400 5.237 1.00 36.81 93 GLY A N 1
ATOM 744 C CA . GLY A 1 93 ? -13.444 12.997 5.194 1.00 36.81 93 GLY A CA 1
ATOM 745 C C . GLY A 1 93 ? -12.582 12.022 6.007 1.00 36.81 93 GLY A C 1
ATOM 746 O O . GLY A 1 93 ? -11.975 11.106 5.453 1.00 36.81 93 GLY A O 1
ATOM 747 N N . ALA A 1 94 ? -12.505 12.211 7.325 1.00 42.00 94 ALA A N 1
ATOM 748 C CA . ALA A 1 94 ? -11.721 11.384 8.240 1.00 42.00 94 ALA A CA 1
ATOM 749 C C . ALA A 1 94 ? -12.367 10.004 8.485 1.00 42.00 94 ALA A C 1
ATOM 751 O O . ALA A 1 94 ? -12.912 9.733 9.556 1.00 42.00 94 ALA A O 1
ATOM 752 N N . ALA A 1 95 ? -12.266 9.108 7.499 1.00 46.94 95 ALA A N 1
ATOM 753 C CA . ALA A 1 95 ? -12.647 7.703 7.621 1.00 46.94 95 ALA A CA 1
ATOM 754 C C . ALA A 1 95 ? -11.786 6.986 8.685 1.00 46.94 95 ALA A C 1
ATOM 756 O O . ALA A 1 95 ? -10.730 6.419 8.386 1.00 46.94 95 ALA A O 1
ATOM 757 N N . ARG A 1 96 ? -12.244 7.036 9.944 1.00 52.62 96 ARG A N 1
ATOM 758 C CA . ARG A 1 96 ? -11.713 6.246 11.061 1.00 52.62 96 ARG A CA 1
ATOM 759 C C . ARG A 1 96 ? -11.947 4.762 10.772 1.00 52.62 96 ARG A C 1
ATOM 761 O O . ARG A 1 96 ? -13.087 4.326 10.647 1.00 52.62 96 ARG A O 1
ATOM 768 N N . GLY A 1 97 ? -10.860 3.999 10.694 1.00 66.00 97 GLY A N 1
ATOM 769 C CA . GLY A 1 97 ? -10.871 2.588 10.304 1.00 66.00 97 GLY A CA 1
ATOM 770 C C . GLY A 1 97 ? -10.438 2.367 8.851 1.00 66.00 97 GLY A C 1
ATOM 771 O O . GLY A 1 97 ? -10.563 3.241 7.998 1.00 66.00 97 GLY A O 1
ATOM 772 N N . GLY A 1 98 ? -9.891 1.182 8.580 1.00 81.69 98 GLY A N 1
ATOM 773 C CA . GLY A 1 98 ? -9.301 0.837 7.285 1.00 81.69 98 GLY A CA 1
ATOM 774 C C . GLY A 1 98 ? -7.843 1.280 7.122 1.00 81.69 98 GLY A C 1
ATOM 775 O O . GLY A 1 98 ? -7.356 2.162 7.833 1.00 81.69 98 GLY A O 1
ATOM 776 N N . VAL A 1 99 ? -7.158 0.649 6.174 1.00 88.06 99 VAL A N 1
ATOM 777 C CA . VAL A 1 99 ? -5.711 0.768 5.914 1.00 88.06 99 VAL A CA 1
ATOM 778 C C . VAL A 1 99 ? -5.466 1.744 4.757 1.00 88.06 99 VAL A C 1
ATOM 780 O O . VAL A 1 99 ? -6.324 1.879 3.889 1.00 88.06 99 VAL A O 1
ATOM 783 N N . ARG A 1 100 ? -4.314 2.420 4.707 1.00 87.62 100 ARG A N 1
ATOM 784 C CA . ARG A 1 100 ? -3.798 3.073 3.492 1.00 87.62 100 ARG A CA 1
ATOM 785 C C . ARG A 1 100 ? -2.667 2.238 2.901 1.00 87.62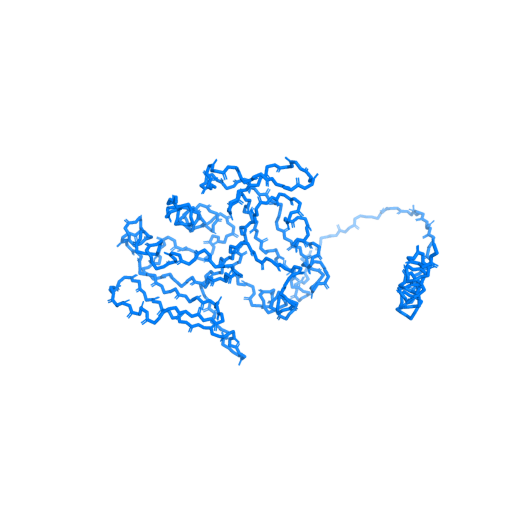 100 ARG A C 1
ATOM 787 O O . ARG A 1 100 ? -1.770 1.817 3.631 1.00 87.62 100 ARG A O 1
ATOM 794 N N . VAL A 1 101 ? -2.669 2.069 1.585 1.00 88.44 101 VAL A N 1
ATOM 795 C CA . VAL A 1 101 ? -1.532 1.534 0.825 1.00 88.44 101 VAL A CA 1
ATOM 796 C C . VAL A 1 101 ? -1.213 2.518 -0.295 1.00 88.44 101 VAL A C 1
ATOM 798 O O . VAL A 1 101 ? -2.119 3.007 -0.966 1.00 88.44 101 VAL A O 1
ATOM 801 N N . SER A 1 102 ? 0.062 2.836 -0.501 1.00 86.19 102 SER A N 1
ATOM 802 C CA . SER A 1 102 ? 0.494 3.709 -1.592 1.00 86.19 102 SER A CA 1
ATOM 803 C C . SER A 1 102 ? 1.599 3.061 -2.412 1.00 86.19 102 SER A C 1
ATOM 805 O O . SER A 1 102 ? 2.617 2.636 -1.866 1.00 86.19 102 SER A O 1
ATOM 807 N N . PHE A 1 103 ? 1.397 2.995 -3.726 1.00 83.94 103 PHE A N 1
ATOM 808 C CA . PHE A 1 103 ? 2.366 2.457 -4.677 1.00 83.94 103 PHE A CA 1
ATOM 809 C C . PHE A 1 103 ? 3.081 3.596 -5.399 1.00 83.94 103 PHE A C 1
ATOM 811 O O . PHE A 1 103 ? 2.434 4.470 -5.975 1.00 83.94 103 PHE A O 1
ATOM 818 N N . GLN A 1 104 ? 4.418 3.571 -5.350 1.00 82.69 104 GLN A N 1
ATOM 819 C CA . GLN A 1 104 ? 5.307 4.620 -5.854 1.00 82.69 104 GLN A CA 1
ATOM 820 C C . GLN A 1 104 ? 4.823 6.013 -5.396 1.00 82.69 104 GLN A C 1
ATOM 822 O O . GLN A 1 104 ? 4.464 6.832 -6.239 1.00 82.69 104 GLN A O 1
ATOM 827 N N . PRO A 1 105 ? 4.759 6.304 -4.077 1.00 78.06 105 PRO A N 1
ATOM 828 C CA . PRO A 1 105 ? 4.126 7.514 -3.532 1.00 78.06 105 PRO A CA 1
ATOM 829 C C . PRO A 1 105 ? 4.616 8.828 -4.156 1.00 78.06 105 PRO A C 1
ATOM 831 O O . PRO A 1 105 ? 3.865 9.798 -4.181 1.00 78.06 105 PRO A O 1
ATOM 834 N N . ALA A 1 106 ? 5.842 8.865 -4.694 1.00 79.75 106 ALA A N 1
ATOM 835 C CA . ALA A 1 106 ? 6.370 10.001 -5.451 1.00 79.75 106 ALA A CA 1
ATOM 836 C C . ALA A 1 106 ? 6.419 11.313 -4.637 1.00 79.75 106 ALA A C 1
ATOM 838 O O . ALA A 1 106 ? 6.209 12.400 -5.163 1.00 79.75 106 ALA A O 1
ATOM 839 N N . PHE A 1 107 ? 6.769 11.212 -3.350 1.00 80.81 107 PHE A N 1
ATOM 840 C CA . PHE A 1 107 ? 6.821 12.316 -2.379 1.00 80.81 107 PHE A CA 1
ATOM 841 C C . PHE A 1 107 ? 7.503 13.613 -2.857 1.00 80.81 107 PHE A C 1
ATOM 843 O O . PHE A 1 107 ? 7.052 14.694 -2.509 1.00 80.81 107 PHE A O 1
ATOM 850 N N . LEU A 1 108 ? 8.567 13.519 -3.665 1.00 76.62 108 LEU A N 1
ATOM 851 C CA . LEU A 1 108 ? 9.308 14.677 -4.209 1.00 76.62 108 LEU A CA 1
ATOM 852 C C . LEU A 1 108 ? 8.699 15.264 -5.502 1.00 76.62 108 LEU A C 1
ATOM 854 O O . LEU A 1 108 ? 9.350 16.045 -6.188 1.00 76.62 108 LEU A O 1
ATOM 858 N N . GLN A 1 109 ? 7.524 14.787 -5.908 1.00 73.25 109 GLN A N 1
ATOM 859 C CA . GLN A 1 109 ? 6.863 15.098 -7.182 1.00 73.25 109 GLN A CA 1
ATOM 860 C C . GLN A 1 109 ? 5.377 15.452 -6.984 1.00 73.25 109 GLN A C 1
ATOM 862 O O . GLN A 1 109 ? 4.686 15.732 -7.958 1.00 73.25 109 GLN A O 1
ATOM 867 N N . ASN A 1 110 ? 4.880 15.424 -5.741 1.00 72.44 110 ASN A N 1
ATOM 868 C CA . ASN A 1 110 ? 3.501 15.740 -5.391 1.00 72.44 110 ASN A CA 1
ATOM 869 C C . ASN A 1 110 ? 3.444 16.366 -3.984 1.00 72.44 110 ASN A C 1
ATOM 871 O O . ASN A 1 110 ? 3.398 15.659 -2.972 1.00 72.44 110 ASN A O 1
ATOM 875 N N . ASP A 1 111 ? 3.414 17.699 -3.928 1.00 72.75 111 ASP A N 1
ATOM 876 C CA . ASP A 1 111 ? 3.445 18.478 -2.680 1.00 72.75 111 ASP A CA 1
ATOM 877 C C . ASP A 1 111 ? 2.222 18.247 -1.775 1.00 72.75 111 ASP A C 1
ATOM 879 O O . ASP A 1 111 ? 2.265 18.543 -0.578 1.00 72.75 111 ASP A O 1
ATOM 883 N N . SER A 1 112 ? 1.134 17.653 -2.289 1.00 77.50 112 SER A N 1
ATOM 884 C CA . SER A 1 112 ? -0.045 17.322 -1.474 1.00 77.50 112 SER A CA 1
ATOM 885 C C . SER A 1 112 ? 0.282 16.358 -0.322 1.00 77.50 112 SER A C 1
ATOM 887 O O . SER A 1 112 ? -0.406 16.377 0.710 1.00 77.50 112 SER A O 1
ATOM 889 N N . TRP A 1 113 ? 1.374 15.586 -0.433 1.00 81.69 113 TRP A N 1
ATOM 890 C CA . TRP A 1 113 ? 1.910 14.763 0.653 1.00 81.69 113 TRP A CA 1
ATOM 891 C C . TRP A 1 113 ? 2.333 15.571 1.878 1.00 81.69 113 TRP A C 1
ATOM 893 O O . TRP A 1 113 ? 2.120 15.094 2.992 1.00 81.69 113 TRP A O 1
ATOM 903 N N . LEU A 1 114 ? 2.835 16.799 1.708 1.00 83.19 114 LEU A N 1
ATOM 904 C CA . LEU A 1 114 ? 3.185 17.683 2.826 1.00 83.19 114 LEU A CA 1
ATOM 905 C C . LEU A 1 114 ? 1.948 18.021 3.675 1.00 83.19 114 LEU A C 1
ATOM 907 O O . LEU A 1 114 ? 2.046 18.140 4.892 1.00 83.19 114 LEU A O 1
ATOM 911 N N . SER A 1 115 ? 0.760 18.084 3.057 1.00 80.81 115 SER A N 1
ATOM 912 C CA . SER A 1 115 ? -0.519 18.242 3.769 1.00 80.81 115 SER A CA 1
ATOM 913 C C . SER A 1 115 ? -1.124 16.919 4.265 1.00 80.81 115 SER A C 1
ATOM 915 O O . SER A 1 115 ? -1.976 16.924 5.155 1.00 80.81 115 SER A O 1
ATOM 917 N N . THR A 1 116 ? -0.723 15.786 3.682 1.00 83.31 116 THR A N 1
ATOM 918 C CA . THR A 1 116 ? -1.339 14.468 3.910 1.00 83.31 116 THR A CA 1
ATOM 919 C C . THR A 1 116 ? -0.619 13.674 4.999 1.00 83.31 116 THR A C 1
ATOM 921 O O . THR A 1 116 ? -1.279 13.080 5.850 1.00 83.31 116 THR A O 1
ATOM 924 N N . LEU A 1 117 ? 0.715 13.717 5.059 1.00 87.00 117 LEU A N 1
ATOM 925 C CA . LEU A 1 117 ? 1.501 13.054 6.106 1.00 87.00 117 LEU A CA 1
ATOM 926 C C . LEU A 1 117 ? 1.142 13.531 7.534 1.00 87.00 117 LEU A C 1
ATOM 928 O O . LEU A 1 117 ? 0.941 12.665 8.392 1.00 87.00 117 LEU A O 1
ATOM 932 N N . PRO A 1 118 ? 0.941 14.840 7.817 1.00 87.62 118 PRO A N 1
ATOM 933 C CA . PRO A 1 118 ? 0.446 15.293 9.121 1.00 87.62 118 PRO A CA 1
ATOM 934 C C . PRO A 1 118 ? -0.943 14.738 9.473 1.00 87.62 118 PRO A C 1
ATOM 936 O O . PRO A 1 118 ? -1.187 14.362 10.621 1.00 87.62 118 PRO A O 1
ATOM 939 N N . LYS A 1 119 ? -1.849 14.629 8.488 1.00 85.44 119 LYS A N 1
ATOM 940 C CA . LYS A 1 119 ? -3.196 14.061 8.679 1.00 85.44 119 LYS A CA 1
ATOM 941 C C . LYS A 1 119 ? -3.117 12.570 9.022 1.00 85.44 119 LYS A C 1
ATOM 943 O O . LYS A 1 119 ? -3.776 12.131 9.960 1.00 85.44 119 LYS A O 1
ATOM 948 N N . LEU A 1 120 ? -2.272 11.804 8.326 1.00 86.75 120 LEU A N 1
ATOM 949 C CA . LEU A 1 120 ? -2.062 10.372 8.586 1.00 86.75 120 LEU A CA 1
ATOM 950 C C . LEU A 1 120 ? -1.413 10.112 9.958 1.00 86.75 120 LEU A C 1
ATOM 952 O O . LEU A 1 120 ? -1.818 9.181 10.656 1.00 86.75 120 LEU A O 1
ATOM 956 N N . GLN A 1 121 ? -0.470 10.966 10.380 1.00 87.88 121 GLN A N 1
ATOM 957 C CA . GLN A 1 121 ? 0.088 10.957 11.739 1.00 87.88 121 GLN A CA 1
ATOM 958 C C . GLN A 1 121 ? -0.985 11.222 12.804 1.00 87.88 121 GLN A C 1
ATOM 960 O O . GLN A 1 121 ? -1.116 10.442 13.747 1.00 87.88 121 GLN A O 1
ATOM 965 N N . SER A 1 122 ? -1.771 12.292 12.636 1.00 86.06 122 SER A N 1
ATOM 966 C CA . SER A 1 122 ? -2.831 12.697 13.571 1.00 86.06 122 SER A CA 1
ATOM 967 C C . SER A 1 122 ? -3.927 11.633 13.716 1.00 86.06 122 SER A C 1
ATOM 969 O O . SER A 1 122 ? -4.332 11.292 14.826 1.00 86.06 122 SER A O 1
ATOM 971 N N . LEU A 1 123 ? -4.355 11.035 12.599 1.00 85.19 123 LEU A N 1
ATOM 972 C CA . LEU A 1 123 ? -5.381 9.988 12.574 1.00 85.19 123 LEU A CA 1
ATOM 973 C C . LEU A 1 123 ? -4.890 8.615 13.069 1.00 85.19 123 LEU A C 1
ATOM 975 O O . LEU A 1 123 ? -5.719 7.722 13.232 1.00 85.19 123 LEU A O 1
ATOM 979 N N . ARG A 1 124 ? -3.576 8.434 13.287 1.00 87.31 124 ARG A N 1
ATOM 980 C CA . ARG A 1 124 ? -2.926 7.159 13.660 1.00 87.31 124 ARG A CA 1
ATOM 981 C C . ARG A 1 124 ? -3.399 5.958 12.840 1.00 87.31 124 ARG A C 1
ATOM 983 O O . ARG A 1 124 ? -3.691 4.883 13.357 1.00 87.31 124 ARG A O 1
ATOM 990 N N . VAL A 1 125 ? -3.515 6.180 11.539 1.00 84.81 125 VAL A N 1
ATOM 991 C CA . VAL A 1 125 ? -4.234 5.294 10.628 1.00 84.81 125 VAL A CA 1
ATOM 992 C C . VAL A 1 125 ? -3.225 4.430 9.848 1.00 84.81 125 VAL A C 1
ATOM 994 O O . VAL A 1 125 ? -2.393 5.001 9.135 1.00 84.81 125 VAL A O 1
ATOM 997 N N . PRO A 1 126 ? -3.257 3.080 9.970 1.00 91.31 126 PRO A N 1
ATOM 998 C CA . PRO A 1 126 ? -2.251 2.184 9.391 1.00 91.31 126 PRO A CA 1
ATOM 999 C C . PRO A 1 126 ? -1.975 2.480 7.920 1.00 91.31 126 PRO A C 1
ATOM 1001 O O . PRO A 1 126 ? -2.876 2.380 7.089 1.00 91.31 126 PRO A O 1
ATOM 1004 N N . THR A 1 127 ? -0.739 2.877 7.613 1.00 91.62 127 THR A N 1
ATOM 1005 C CA . THR A 1 127 ? -0.338 3.364 6.288 1.00 91.62 127 THR A CA 1
ATOM 1006 C C . THR A 1 127 ? 0.962 2.706 5.845 1.00 91.62 127 THR A C 1
ATOM 1008 O O . THR A 1 127 ? 1.981 2.833 6.526 1.00 91.62 127 THR A O 1
ATOM 1011 N N . PHE A 1 128 ? 0.919 2.062 4.681 1.00 93.50 128 PHE A N 1
ATOM 1012 C CA . PHE A 1 128 ? 2.047 1.399 4.034 1.00 93.50 128 PHE 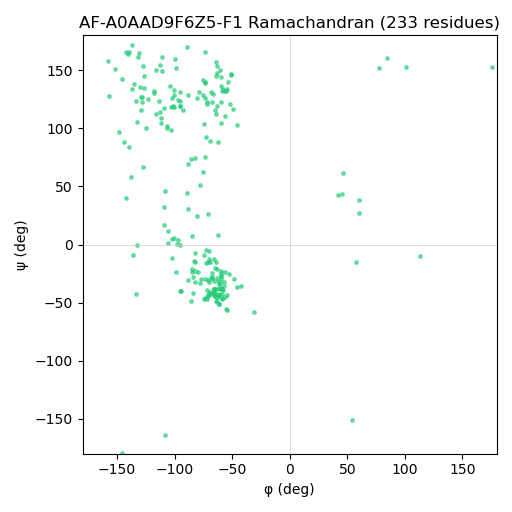A CA 1
ATOM 1013 C C . PHE A 1 128 ? 2.394 2.048 2.699 1.00 93.50 128 PHE A C 1
ATOM 1015 O O . PHE A 1 128 ? 1.527 2.548 1.980 1.00 93.50 128 PHE A O 1
ATOM 1022 N N . PHE A 1 129 ? 3.670 1.968 2.347 1.00 91.88 129 PHE A N 1
ATOM 1023 C CA . PHE A 1 129 ? 4.243 2.522 1.132 1.00 91.88 129 PHE A CA 1
ATOM 1024 C C . PHE A 1 129 ? 5.078 1.452 0.429 1.00 91.88 129 PHE A C 1
ATOM 1026 O O . PHE A 1 129 ? 5.865 0.751 1.067 1.00 91.88 129 PHE A O 1
ATOM 1033 N N . CYS A 1 130 ? 4.911 1.347 -0.887 1.00 90.31 130 CYS A N 1
ATOM 1034 C CA . CYS A 1 130 ? 5.702 0.495 -1.764 1.00 90.31 130 CYS A CA 1
ATOM 1035 C C . CYS A 1 130 ? 6.540 1.383 -2.691 1.00 90.31 130 CYS A C 1
ATOM 1037 O O . CYS A 1 130 ? 5.979 2.084 -3.533 1.00 90.31 130 CYS A O 1
ATOM 1039 N N . GLU A 1 131 ? 7.866 1.358 -2.562 1.00 88.12 131 GLU A N 1
ATOM 1040 C CA . GLU A 1 131 ? 8.785 2.121 -3.422 1.00 88.12 131 GLU A CA 1
ATOM 1041 C C . GLU A 1 131 ? 9.620 1.239 -4.349 1.00 88.12 131 GLU A C 1
ATOM 1043 O O . GLU A 1 131 ? 9.783 0.033 -4.145 1.00 88.12 131 GLU A O 1
ATOM 1048 N N . MET A 1 132 ? 10.167 1.869 -5.389 1.00 84.88 132 MET A N 1
ATOM 1049 C CA . MET A 1 132 ? 10.902 1.171 -6.441 1.00 84.88 132 MET A CA 1
ATOM 1050 C C . MET A 1 132 ? 12.345 0.809 -6.076 1.00 84.88 132 MET A C 1
ATOM 1052 O O . MET A 1 132 ? 12.899 -0.113 -6.674 1.00 84.88 132 MET A O 1
ATOM 1056 N N . SER A 1 133 ? 12.962 1.517 -5.125 1.00 86.56 133 SER A N 1
ATOM 1057 C CA . SER A 1 133 ? 14.325 1.259 -4.642 1.00 86.56 133 SER A CA 1
ATOM 1058 C C . SER A 1 133 ? 14.567 1.840 -3.247 1.00 86.56 133 SER A C 1
ATOM 1060 O O . SER A 1 133 ? 13.914 2.804 -2.852 1.00 86.56 133 SER A O 1
ATOM 1062 N N . GLU A 1 134 ? 15.559 1.310 -2.530 1.00 87.81 134 GLU A N 1
ATOM 1063 C CA . GLU A 1 134 ? 15.940 1.753 -1.178 1.00 87.81 134 GLU A CA 1
ATOM 1064 C C . GLU A 1 134 ? 16.235 3.267 -1.103 1.00 87.81 134 GLU A C 1
ATOM 1066 O O . GLU A 1 134 ? 15.673 3.960 -0.261 1.00 87.81 134 GLU A O 1
ATOM 1071 N N . LEU A 1 135 ? 16.959 3.828 -2.082 1.00 88.38 135 LEU A N 1
ATOM 1072 C CA . LEU A 1 135 ? 17.193 5.280 -2.202 1.00 88.38 135 LEU A CA 1
ATOM 1073 C C . LEU A 1 135 ? 15.898 6.111 -2.344 1.00 88.38 135 LEU A C 1
ATOM 1075 O O . LEU A 1 135 ? 15.866 7.295 -2.001 1.00 88.38 135 LEU A O 1
ATOM 1079 N N . ARG A 1 136 ? 14.809 5.537 -2.876 1.00 88.31 136 ARG A N 1
ATOM 1080 C CA . ARG A 1 136 ? 13.501 6.214 -2.879 1.00 88.31 136 ARG A CA 1
ATOM 1081 C C . ARG A 1 136 ? 12.827 6.129 -1.512 1.00 88.31 136 ARG A C 1
ATOM 1083 O O . ARG A 1 136 ? 12.187 7.105 -1.124 1.00 88.31 136 ARG A O 1
ATOM 1090 N N . CYS A 1 137 ? 13.020 5.045 -0.763 1.00 91.25 137 CYS A N 1
ATOM 1091 C CA . CYS A 1 137 ? 12.583 4.943 0.629 1.00 91.25 137 CYS A CA 1
ATOM 1092 C C . CYS A 1 137 ? 13.308 5.962 1.526 1.00 91.25 137 CYS A C 1
ATOM 1094 O O . CYS A 1 137 ? 12.645 6.677 2.269 1.00 91.25 137 CYS A O 1
ATOM 1096 N N . GLU A 1 138 ? 14.631 6.116 1.400 1.00 90.69 138 GLU A N 1
ATOM 1097 C CA . GLU A 1 138 ? 15.409 7.130 2.140 1.00 90.69 138 GLU A CA 1
ATOM 1098 C C . GLU A 1 138 ? 14.880 8.551 1.896 1.00 90.69 138 GLU A C 1
ATOM 1100 O O . GLU A 1 138 ? 14.663 9.318 2.833 1.00 90.69 138 GLU A O 1
ATOM 1105 N N . ARG A 1 139 ? 14.598 8.886 0.630 1.00 90.81 139 ARG A N 1
ATOM 1106 C CA . ARG A 1 139 ? 13.988 10.169 0.240 1.00 90.81 139 ARG A CA 1
ATOM 1107 C C . ARG A 1 139 ? 12.554 10.323 0.754 1.00 90.81 139 ARG A C 1
ATOM 1109 O O . ARG A 1 139 ? 12.134 11.438 1.042 1.00 90.81 139 ARG A O 1
ATOM 1116 N N . SER A 1 140 ? 11.810 9.225 0.876 1.00 91.56 140 SER A N 1
ATOM 1117 C CA . SER A 1 140 ? 10.462 9.216 1.459 1.00 91.56 140 SER A CA 1
ATOM 1118 C C . SER A 1 140 ? 10.507 9.502 2.961 1.00 91.56 140 SER A C 1
ATOM 1120 O O . SER A 1 140 ? 9.718 10.297 3.462 1.00 91.56 140 SER A O 1
ATOM 1122 N N . ASP A 1 141 ? 11.467 8.906 3.671 1.00 92.56 141 ASP A N 1
ATOM 1123 C CA . ASP A 1 141 ? 11.700 9.163 5.091 1.00 92.56 141 ASP A CA 1
ATOM 1124 C C . ASP A 1 141 ? 12.272 10.571 5.346 1.00 92.56 141 ASP A C 1
ATOM 1126 O O . ASP A 1 141 ? 11.923 11.208 6.336 1.00 92.56 141 ASP A O 1
ATOM 1130 N N . GLN A 1 142 ? 13.069 11.125 4.423 1.00 92.69 142 GLN A N 1
ATOM 1131 C CA . GLN A 1 142 ? 13.454 12.539 4.473 1.00 92.69 142 GLN A CA 1
ATOM 1132 C C . GLN A 1 142 ? 12.230 13.464 4.371 1.00 92.69 142 GLN A C 1
ATOM 1134 O O . GLN A 1 142 ? 12.049 14.305 5.249 1.00 92.69 142 GLN A O 1
ATOM 1139 N N . VAL A 1 143 ? 11.354 13.282 3.373 1.00 91.69 143 VAL A N 1
ATOM 1140 C CA . VAL A 1 143 ? 10.122 14.091 3.252 1.00 91.69 143 VAL A CA 1
ATOM 1141 C C . VAL A 1 143 ? 9.207 13.897 4.466 1.00 91.69 143 VAL A C 1
ATOM 1143 O O . VAL A 1 143 ? 8.572 14.843 4.915 1.00 91.69 143 VAL A O 1
ATOM 1146 N N . MET A 1 144 ? 9.176 12.703 5.060 1.00 90.94 144 MET A N 1
ATOM 1147 C CA . MET A 1 144 ? 8.458 12.431 6.309 1.00 90.94 144 MET A CA 1
ATOM 1148 C C . MET A 1 144 ? 9.029 13.205 7.512 1.00 90.94 144 MET A C 1
ATOM 1150 O O . MET A 1 144 ? 8.281 13.808 8.292 1.00 90.94 144 MET A O 1
ATOM 1154 N N . ARG A 1 145 ? 10.360 13.236 7.641 1.00 91.00 145 ARG A N 1
ATOM 1155 C CA . ARG A 1 145 ? 11.073 14.032 8.648 1.00 91.00 145 ARG A CA 1
ATOM 1156 C C . ARG A 1 145 ? 10.862 15.534 8.441 1.00 91.00 145 ARG A C 1
ATOM 1158 O O . ARG A 1 145 ? 10.665 16.243 9.420 1.00 91.00 145 ARG A O 1
ATOM 1165 N N . GLU A 1 146 ? 10.821 16.014 7.204 1.00 90.56 146 GLU A N 1
ATOM 1166 C CA . GLU A 1 146 ? 10.580 17.428 6.883 1.00 90.56 146 GLU A CA 1
ATOM 1167 C C . GLU A 1 146 ? 9.110 17.839 7.091 1.00 90.56 146 GLU A C 1
ATOM 1169 O O . GLU A 1 146 ? 8.840 18.846 7.742 1.00 90.56 146 GLU A O 1
ATOM 1174 N N . ALA A 1 147 ? 8.150 17.042 6.611 1.00 88.50 147 ALA A N 1
ATOM 1175 C CA . ALA A 1 147 ? 6.721 17.361 6.660 1.00 88.50 147 ALA A CA 1
ATOM 1176 C C . ALA A 1 147 ? 6.099 17.229 8.058 1.00 88.50 147 ALA A C 1
ATOM 1178 O O . ALA A 1 147 ? 5.114 17.904 8.359 1.00 88.50 147 ALA A O 1
ATOM 1179 N N . THR A 1 148 ? 6.615 16.335 8.914 1.00 89.50 148 THR A N 1
ATOM 1180 C CA . THR A 1 148 ? 6.026 16.108 10.246 1.00 89.50 148 THR A CA 1
ATOM 1181 C C . THR A 1 148 ? 7.038 16.006 11.388 1.00 89.50 148 THR A C 1
ATOM 1183 O O . THR A 1 148 ? 6.615 15.883 12.540 1.00 89.50 148 THR A O 1
ATOM 1186 N N . GLY A 1 149 ? 8.349 15.948 11.134 1.00 88.38 149 GLY A N 1
ATOM 1187 C CA . GLY A 1 149 ? 9.349 15.582 12.149 1.00 88.38 149 GLY A CA 1
ATOM 1188 C C . GLY A 1 149 ? 9.138 14.181 12.740 1.00 88.38 149 GLY A C 1
ATOM 1189 O O . GLY A 1 149 ? 9.400 13.982 13.926 1.00 88.38 149 GLY A O 1
ATOM 1190 N N . GLY A 1 150 ? 8.517 13.267 11.986 1.00 89.81 150 GLY A N 1
ATOM 1191 C CA . GLY A 1 150 ? 8.345 11.853 12.342 1.00 89.81 150 GLY A CA 1
ATOM 1192 C C . GLY A 1 150 ? 9.237 10.962 11.475 1.00 89.81 150 GLY A C 1
ATOM 1193 O O . GLY A 1 150 ? 10.149 11.468 10.832 1.00 89.81 150 GLY A O 1
ATOM 1194 N N . ALA A 1 151 ? 8.969 9.656 11.445 1.00 91.94 151 ALA A N 1
ATOM 1195 C CA . ALA A 1 151 ? 9.776 8.693 10.695 1.00 91.94 151 ALA A CA 1
ATOM 1196 C C . ALA A 1 151 ? 8.922 7.618 10.004 1.00 91.94 151 ALA A C 1
ATOM 1198 O O . ALA A 1 151 ? 7.746 7.407 10.328 1.00 91.94 151 ALA A O 1
ATOM 1199 N N . MET A 1 152 ? 9.550 6.928 9.062 1.00 93.50 152 MET A N 1
ATOM 1200 C CA . MET A 1 152 ? 9.103 5.686 8.446 1.00 93.50 152 MET A CA 1
ATOM 1201 C C . MET A 1 152 ? 9.823 4.482 9.069 1.00 93.50 152 MET A C 1
ATOM 1203 O O . MET A 1 152 ? 10.909 4.606 9.636 1.00 93.50 152 MET A O 1
ATOM 1207 N N . SER A 1 153 ? 9.242 3.291 8.932 1.00 95.06 153 SER A N 1
ATOM 1208 C CA . SER A 1 153 ? 9.924 2.043 9.281 1.00 95.06 153 SER A CA 1
ATOM 1209 C C . SER A 1 153 ? 11.138 1.806 8.383 1.00 95.06 153 SER A C 1
ATOM 1211 O O . SER A 1 153 ? 11.159 2.237 7.227 1.00 95.06 153 SER A O 1
ATOM 1213 N N . ARG A 1 154 ? 12.109 1.010 8.856 1.00 94.44 154 ARG A N 1
ATOM 1214 C CA . ARG A 1 154 ? 13.161 0.491 7.971 1.00 94.44 154 ARG A CA 1
ATOM 1215 C C . ARG A 1 154 ? 12.512 -0.230 6.770 1.00 94.44 154 ARG A C 1
ATOM 1217 O O . ARG A 1 154 ? 11.584 -1.015 6.993 1.00 94.44 154 ARG A O 1
ATOM 1224 N N . PRO A 1 155 ? 12.966 0.011 5.526 1.00 94.19 155 PRO A N 1
ATOM 1225 C CA . PRO A 1 155 ? 12.455 -0.696 4.358 1.00 94.19 155 PRO A CA 1
ATOM 1226 C C . PRO A 1 155 ? 12.744 -2.194 4.412 1.00 94.19 155 PRO A C 1
ATOM 1228 O O . PRO A 1 155 ? 13.773 -2.637 4.922 1.00 94.19 155 PRO A O 1
ATOM 1231 N N . THR A 1 156 ? 11.834 -2.971 3.836 1.00 93.88 156 THR A N 1
ATOM 1232 C CA . THR A 1 156 ? 11.946 -4.424 3.668 1.00 93.88 156 THR A CA 1
ATOM 1233 C C . THR A 1 156 ? 11.724 -4.776 2.203 1.00 93.88 156 THR A C 1
ATOM 1235 O O . THR A 1 156 ? 10.922 -4.124 1.534 1.00 93.88 156 THR A O 1
ATOM 1238 N N . ILE A 1 157 ? 12.423 -5.786 1.677 1.00 91.38 157 ILE A N 1
ATOM 1239 C CA . ILE A 1 157 ? 12.151 -6.273 0.317 1.00 91.38 157 ILE A CA 1
ATOM 1240 C C . ILE A 1 157 ? 10.755 -6.898 0.305 1.00 91.38 157 ILE A C 1
ATOM 1242 O O . ILE A 1 157 ? 10.427 -7.737 1.146 1.00 91.38 157 ILE A O 1
ATOM 1246 N N . ASN A 1 158 ? 9.935 -6.493 -0.658 1.00 91.44 158 ASN A N 1
ATOM 1247 C CA . ASN A 1 158 ? 8.635 -7.097 -0.893 1.00 91.44 158 ASN A CA 1
ATOM 1248 C C . ASN A 1 158 ? 8.824 -8.499 -1.504 1.00 91.44 158 ASN A C 1
ATOM 1250 O O . ASN A 1 158 ? 9.404 -8.588 -2.589 1.00 91.44 158 ASN A O 1
ATOM 1254 N N . PRO A 1 159 ? 8.335 -9.593 -0.890 1.00 91.31 159 PRO A N 1
ATOM 1255 C CA . PRO A 1 159 ? 8.432 -10.927 -1.488 1.00 91.31 159 PRO A CA 1
ATOM 1256 C C . PRO A 1 159 ? 7.657 -11.049 -2.812 1.00 91.31 159 PRO A C 1
ATOM 1258 O O . PRO A 1 159 ? 7.989 -11.897 -3.631 1.00 91.31 159 PRO A O 1
ATOM 1261 N N . PHE A 1 160 ? 6.683 -10.166 -3.056 1.00 89.81 160 PHE A N 1
ATOM 1262 C CA . PHE A 1 160 ? 5.867 -10.121 -4.273 1.00 89.81 160 PHE A CA 1
ATOM 1263 C C . PHE A 1 160 ? 6.198 -8.911 -5.164 1.00 89.81 160 PHE A C 1
ATOM 1265 O O . PHE A 1 160 ? 5.330 -8.357 -5.848 1.00 89.81 160 PHE A O 1
ATOM 1272 N N . HIS A 1 161 ? 7.462 -8.472 -5.158 1.00 83.50 161 HIS A N 1
ATOM 1273 C CA . HIS A 1 161 ? 7.922 -7.473 -6.118 1.00 83.50 161 HIS A CA 1
ATOM 1274 C C . HIS A 1 161 ? 7.859 -8.011 -7.555 1.00 83.50 161 HIS A C 1
ATOM 1276 O O . HIS A 1 161 ? 8.111 -9.186 -7.809 1.00 83.50 161 HIS A O 1
ATOM 1282 N N . CYS A 1 162 ? 7.537 -7.142 -8.514 1.00 76.38 162 CYS A N 1
ATOM 1283 C CA . CYS A 1 162 ? 7.570 -7.489 -9.929 1.00 76.38 162 CYS A CA 1
ATOM 1284 C C . CYS A 1 162 ? 9.001 -7.919 -10.320 1.00 76.38 162 CYS A C 1
ATOM 1286 O O . CYS A 1 162 ? 9.927 -7.119 -10.151 1.00 76.38 162 CYS A O 1
ATOM 1288 N N . PRO A 1 163 ? 9.204 -9.137 -10.863 1.00 69.81 163 PRO A N 1
ATOM 1289 C CA . PRO A 1 163 ? 10.539 -9.691 -11.117 1.00 69.81 163 PRO A CA 1
ATOM 1290 C C . PRO A 1 163 ? 11.284 -8.985 -12.261 1.00 69.81 163 PRO A C 1
ATOM 1292 O O . PRO A 1 163 ? 12.489 -9.162 -12.438 1.00 69.81 163 PRO A O 1
ATOM 1295 N N . LEU A 1 164 ? 10.587 -8.154 -13.042 1.00 72.06 164 LEU A N 1
ATOM 1296 C CA . LEU A 1 164 ? 11.181 -7.344 -14.100 1.00 72.06 164 LEU A CA 1
ATOM 1297 C C . LEU A 1 164 ? 11.988 -6.182 -13.499 1.00 72.06 164 LEU A C 1
ATOM 1299 O O . LEU A 1 164 ? 11.462 -5.092 -13.254 1.00 72.06 164 LEU A O 1
ATOM 1303 N N . ARG A 1 165 ? 13.294 -6.402 -13.297 1.00 69.44 165 ARG A N 1
ATOM 1304 C CA . ARG A 1 165 ? 14.251 -5.347 -12.930 1.00 69.44 165 ARG A CA 1
ATOM 1305 C C . ARG A 1 165 ? 14.219 -4.229 -13.980 1.00 69.44 165 ARG A C 1
ATOM 1307 O O . ARG A 1 165 ? 14.702 -4.393 -15.098 1.00 69.44 165 ARG A O 1
ATOM 1314 N N . ARG A 1 166 ? 13.703 -3.058 -13.606 1.00 71.62 166 ARG A N 1
ATOM 1315 C CA . ARG A 1 166 ? 13.744 -1.840 -14.429 1.00 71.62 166 ARG A CA 1
ATOM 1316 C C . ARG A 1 166 ? 15.174 -1.294 -14.408 1.00 71.62 166 ARG A C 1
ATOM 1318 O O . ARG A 1 166 ? 15.722 -1.045 -13.333 1.00 71.62 166 ARG A O 1
ATOM 1325 N N . ASN A 1 167 ? 15.778 -1.078 -15.578 1.00 60.81 167 ASN A N 1
ATOM 1326 C CA . ASN A 1 167 ? 17.127 -0.510 -15.667 1.00 60.81 167 ASN A CA 1
ATOM 1327 C C . ASN A 1 167 ? 17.147 0.922 -15.108 1.00 60.81 167 ASN A C 1
ATOM 1329 O O . ASN A 1 167 ? 16.520 1.845 -15.627 1.00 60.81 167 ASN A O 1
ATOM 1333 N N . GLY A 1 168 ? 17.831 1.073 -13.975 1.00 56.69 168 GLY A N 1
ATOM 1334 C CA . GLY A 1 168 ? 17.588 2.134 -13.005 1.00 56.69 168 GLY A CA 1
ATOM 1335 C C . GLY A 1 168 ? 18.355 3.435 -13.217 1.00 56.69 168 GLY A C 1
ATOM 1336 O O . GLY A 1 168 ? 18.857 3.975 -12.236 1.00 56.69 168 GLY A O 1
ATOM 1337 N N . GLY A 1 169 ? 18.441 3.955 -14.443 1.00 64.06 169 GLY A N 1
ATOM 1338 C CA . GLY A 1 169 ? 19.097 5.237 -14.737 1.00 64.06 169 GLY A CA 1
ATOM 1339 C C . GLY A 1 169 ? 20.544 5.346 -14.223 1.00 64.06 169 GLY A C 1
ATOM 1340 O O . GLY A 1 169 ? 21.254 4.349 -14.100 1.00 64.06 169 GLY A O 1
ATOM 1341 N N . ALA A 1 170 ? 20.979 6.570 -13.907 1.00 61.12 170 ALA A N 1
ATOM 1342 C CA . ALA A 1 170 ? 22.384 6.894 -13.629 1.00 61.12 170 ALA A CA 1
ATOM 1343 C C . ALA A 1 170 ? 23.031 6.134 -12.451 1.00 61.12 170 ALA A C 1
ATOM 1345 O O . ALA A 1 170 ? 24.248 5.990 -12.422 1.00 61.12 170 ALA A O 1
ATOM 1346 N N . ASN A 1 171 ? 22.250 5.644 -11.480 1.00 66.56 171 ASN A N 1
ATOM 1347 C CA . ASN A 1 171 ? 22.777 5.104 -10.222 1.00 66.56 171 ASN A CA 1
ATOM 1348 C C . ASN A 1 171 ? 22.849 3.566 -10.134 1.00 66.56 171 ASN A C 1
ATOM 1350 O O . ASN A 1 171 ? 23.199 3.060 -9.075 1.00 66.56 171 ASN A O 1
ATOM 1354 N N . ARG A 1 172 ? 22.551 2.824 -11.216 1.00 68.31 172 ARG A N 1
ATOM 1355 C CA . ARG A 1 172 ? 22.722 1.351 -11.388 1.00 68.31 172 ARG A CA 1
ATOM 1356 C C . ARG A 1 172 ? 22.017 0.401 -10.389 1.00 68.31 172 ARG A C 1
ATOM 1358 O O . ARG A 1 172 ? 21.882 -0.788 -10.697 1.00 68.31 172 ARG A O 1
ATOM 1365 N N . LEU A 1 173 ? 21.532 0.896 -9.248 1.00 73.50 173 LEU A N 1
ATOM 1366 C CA . LEU A 1 173 ? 20.787 0.143 -8.232 1.00 73.50 173 LEU A CA 1
ATOM 1367 C C . LEU A 1 173 ? 19.612 -0.644 -8.849 1.00 73.50 173 LEU A C 1
ATOM 1369 O O . LEU A 1 173 ? 18.988 -0.157 -9.801 1.00 73.50 173 LEU A O 1
ATOM 1373 N N . PRO A 1 174 ? 19.266 -1.833 -8.317 1.00 68.75 174 PRO A N 1
ATOM 1374 C CA . PRO A 1 174 ? 18.037 -2.528 -8.685 1.00 68.75 174 PRO A CA 1
ATOM 1375 C C . PRO A 1 174 ? 16.808 -1.628 -8.506 1.00 68.75 174 PRO A C 1
ATOM 1377 O O . PRO A 1 174 ? 16.711 -0.882 -7.529 1.00 68.75 174 PRO A O 1
ATOM 1380 N N . ARG A 1 175 ? 15.868 -1.703 -9.454 1.00 74.56 175 ARG A N 1
ATOM 1381 C CA . ARG A 1 175 ? 14.554 -1.064 -9.345 1.00 74.56 175 ARG A CA 1
ATOM 1382 C C . ARG A 1 175 ? 13.459 -2.028 -9.787 1.00 74.56 175 ARG A C 1
ATOM 1384 O O . ARG A 1 175 ? 13.602 -2.677 -10.821 1.00 74.56 175 ARG A O 1
ATOM 1391 N N . TYR A 1 176 ? 12.358 -2.055 -9.051 1.00 78.19 176 TYR A N 1
ATOM 1392 C CA . TYR A 1 176 ? 11.150 -2.843 -9.337 1.00 78.19 176 TYR A CA 1
ATOM 1393 C C . TYR A 1 176 ? 9.923 -1.919 -9.221 1.00 78.19 176 TYR A C 1
ATOM 1395 O O . TYR A 1 176 ? 10.055 -0.830 -8.675 1.00 78.19 176 TYR A O 1
ATOM 1403 N N . SER A 1 177 ? 8.731 -2.271 -9.715 1.00 73.38 177 SER A N 1
ATOM 1404 C CA . SER A 1 177 ? 7.552 -1.377 -9.585 1.00 73.38 177 SER A CA 1
ATOM 1405 C C . SER A 1 177 ? 7.051 -1.229 -8.138 1.00 73.38 177 SER A C 1
ATOM 1407 O O . SER A 1 177 ? 6.503 -0.193 -7.772 1.00 73.38 177 SER A O 1
ATOM 1409 N N . ASN A 1 178 ? 7.264 -2.251 -7.311 1.00 79.62 178 ASN A N 1
ATOM 1410 C CA . ASN A 1 178 ? 6.776 -2.393 -5.936 1.00 79.62 178 ASN A CA 1
ATOM 1411 C C . ASN A 1 178 ? 7.838 -3.073 -5.039 1.00 79.62 178 ASN A C 1
ATOM 1413 O O . ASN A 1 178 ? 7.517 -3.955 -4.246 1.00 79.62 178 ASN A O 1
ATOM 1417 N N . GLY A 1 179 ? 9.116 -2.719 -5.219 1.00 87.38 179 GLY A N 1
ATOM 1418 C CA . GLY A 1 179 ? 10.272 -3.455 -4.688 1.00 87.38 179 GLY A CA 1
ATOM 1419 C C . GLY A 1 179 ? 10.416 -3.489 -3.165 1.00 87.38 179 GLY A C 1
ATOM 1420 O O . GLY A 1 179 ? 10.819 -4.513 -2.615 1.00 87.38 179 GLY A O 1
ATOM 1421 N N . PHE A 1 180 ? 10.099 -2.385 -2.489 1.00 91.69 180 PHE A N 1
ATOM 1422 C CA . PHE A 1 180 ? 10.389 -2.193 -1.067 1.00 91.69 180 PHE A CA 1
ATOM 1423 C C . PHE A 1 180 ? 9.147 -1.734 -0.304 1.00 91.69 180 PHE A C 1
ATOM 1425 O O . PHE A 1 180 ? 8.550 -0.725 -0.672 1.00 91.69 180 PHE A O 1
ATOM 1432 N N . ILE A 1 181 ? 8.794 -2.438 0.775 1.00 94.38 181 ILE A N 1
ATOM 1433 C CA . ILE A 1 181 ? 7.695 -2.090 1.685 1.00 94.38 181 ILE A CA 1
ATOM 1434 C C . ILE A 1 181 ? 8.245 -1.410 2.942 1.00 94.38 181 ILE A C 1
ATOM 1436 O O . ILE A 1 181 ? 9.167 -1.917 3.588 1.00 94.38 181 ILE A O 1
ATOM 1440 N N . PHE A 1 182 ? 7.624 -0.293 3.317 1.00 95.06 182 PHE A N 1
ATOM 1441 C CA . PHE A 1 182 ? 7.788 0.389 4.603 1.00 95.06 182 PHE A CA 1
ATOM 1442 C C . PHE A 1 182 ? 6.439 0.945 5.089 1.00 95.06 182 PHE A C 1
ATOM 1444 O O . PHE A 1 182 ? 5.475 1.009 4.324 1.00 95.06 182 PHE A O 1
ATOM 1451 N N . HIS A 1 183 ? 6.346 1.331 6.362 1.00 94.56 183 HIS A N 1
ATOM 1452 C CA . HIS A 1 183 ? 5.126 1.891 6.952 1.00 94.56 183 HIS A CA 1
ATOM 1453 C C . HIS A 1 183 ? 5.387 3.168 7.751 1.00 94.56 183 HIS A C 1
ATOM 1455 O O . HIS A 1 183 ? 6.508 3.452 8.172 1.00 94.56 183 HIS A O 1
ATOM 1461 N N . LEU A 1 184 ? 4.321 3.929 7.986 1.00 93.25 184 LEU A N 1
ATOM 1462 C CA . LEU A 1 184 ? 4.340 5.123 8.825 1.00 93.25 184 LEU A CA 1
ATOM 1463 C C . LEU A 1 184 ? 4.570 4.746 10.302 1.00 93.25 184 LEU A C 1
ATOM 1465 O O . LEU A 1 184 ? 3.873 3.872 10.826 1.00 93.25 184 LEU A O 1
ATOM 1469 N N . MET A 1 185 ? 5.507 5.411 10.988 1.00 93.19 185 MET A N 1
ATOM 1470 C CA . MET A 1 185 ? 5.693 5.280 12.440 1.00 93.19 185 MET A CA 1
ATOM 1471 C C . MET A 1 185 ? 5.114 6.503 13.156 1.00 93.19 185 MET A C 1
ATOM 1473 O O . MET A 1 185 ? 5.551 7.633 12.934 1.00 93.19 185 MET A O 1
ATOM 1477 N N . TYR A 1 186 ? 4.114 6.303 14.015 1.00 89.25 186 TYR A N 1
ATOM 1478 C CA . TYR A 1 186 ? 3.466 7.410 14.728 1.00 89.25 186 TYR A CA 1
ATOM 1479 C C . TYR A 1 186 ? 4.355 7.963 15.829 1.00 89.25 186 TYR A C 1
ATOM 1481 O O . TYR A 1 186 ? 4.948 7.203 16.596 1.00 89.25 186 TYR A O 1
ATOM 1489 N N . LYS A 1 187 ? 4.371 9.290 15.978 1.00 87.44 187 LYS A N 1
ATOM 1490 C CA . LYS A 1 187 ? 4.969 9.900 17.168 1.00 87.44 187 LYS A CA 1
ATOM 1491 C C . LYS A 1 187 ? 4.265 9.408 18.440 1.00 87.44 187 LYS A C 1
ATOM 1493 O O . LYS A 1 187 ? 3.031 9.273 18.427 1.00 87.44 187 LYS A O 1
ATOM 1498 N N . PRO A 1 188 ? 4.992 9.216 19.556 1.00 77.56 188 PRO A N 1
ATOM 1499 C CA . PRO A 1 188 ? 4.390 9.099 20.879 1.00 77.56 188 PRO A CA 1
ATOM 1500 C C . PRO A 1 188 ? 3.434 10.266 21.155 1.00 77.56 188 PRO A C 1
ATOM 1502 O O . PRO A 1 188 ? 3.653 11.390 20.704 1.00 77.56 188 PRO A O 1
ATOM 1505 N N . SER A 1 189 ? 2.355 10.010 21.896 1.00 63.69 189 SER A N 1
ATOM 1506 C CA . SER A 1 189 ? 1.498 11.097 22.377 1.00 63.69 189 SER A CA 1
ATOM 1507 C C . SER A 1 189 ? 2.248 11.851 23.468 1.00 63.69 189 SER A C 1
ATOM 1509 O O . SER A 1 189 ? 2.556 11.242 24.486 1.00 63.69 189 SER A O 1
ATOM 1511 N N . ALA A 1 190 ? 2.457 13.162 23.314 1.00 60.97 190 ALA A N 1
ATOM 1512 C CA . ALA A 1 190 ? 3.017 13.997 24.386 1.00 60.97 190 ALA A CA 1
ATOM 1513 C C . ALA A 1 190 ? 2.194 13.919 25.692 1.00 60.97 190 ALA A C 1
ATOM 1515 O O . ALA A 1 190 ? 2.730 14.104 26.776 1.00 60.97 190 ALA A O 1
ATOM 1516 N N . ASN A 1 191 ? 0.907 13.564 25.587 1.00 49.72 191 ASN A N 1
ATOM 1517 C CA . ASN A 1 191 ? -0.017 13.385 26.707 1.00 49.72 191 ASN A CA 1
ATOM 1518 C C . ASN A 1 191 ? -0.023 11.957 27.309 1.00 49.72 191 ASN A C 1
ATOM 1520 O O . ASN A 1 191 ? -1.054 11.474 27.773 1.00 49.72 191 ASN A O 1
ATOM 1524 N N . ARG A 1 192 ? 1.110 11.245 27.256 1.00 42.03 192 ARG A N 1
ATOM 1525 C CA . ARG A 1 192 ? 1.400 10.093 28.124 1.00 42.03 192 ARG A CA 1
ATOM 1526 C C . ARG A 1 192 ? 2.726 10.357 28.826 1.00 42.03 192 ARG A C 1
ATOM 1528 O O . ARG A 1 192 ? 3.781 10.134 28.237 1.00 42.03 192 ARG A O 1
ATOM 1535 N N . GLN A 1 193 ? 2.666 10.791 30.084 1.00 37.00 193 GLN A N 1
ATOM 1536 C CA . GLN A 1 193 ? 3.809 10.624 30.977 1.00 37.00 193 GLN A CA 1
ATOM 1537 C C . GLN A 1 193 ? 4.126 9.117 31.057 1.00 37.00 193 GLN A C 1
ATOM 1539 O O . GLN A 1 193 ? 3.192 8.319 31.201 1.00 37.00 193 GLN A O 1
ATOM 1544 N N . PRO A 1 194 ? 5.396 8.694 30.935 1.00 39.53 194 PRO A N 1
ATOM 1545 C CA . PRO A 1 194 ? 5.772 7.355 31.366 1.00 39.53 194 PRO A CA 1
ATOM 1546 C C . PRO A 1 194 ? 5.545 7.242 32.885 1.00 39.53 194 PRO A C 1
ATOM 1548 O O . PRO A 1 194 ? 5.620 8.262 33.578 1.00 39.53 194 PRO A O 1
ATOM 1551 N N . PRO A 1 195 ? 5.291 6.038 33.429 1.00 37.72 195 PRO A N 1
ATOM 1552 C CA . PRO A 1 195 ? 5.379 5.845 34.871 1.00 37.72 195 PRO A CA 1
ATOM 1553 C C . PRO A 1 195 ? 6.778 6.268 35.333 1.00 37.72 195 PRO A C 1
ATOM 1555 O O . PRO A 1 195 ? 7.775 5.901 34.705 1.00 37.72 195 PRO A O 1
ATOM 1558 N N . VAL A 1 196 ? 6.847 7.071 36.395 1.00 40.75 196 VAL A N 1
ATOM 1559 C CA . VAL A 1 196 ? 8.126 7.496 36.970 1.00 40.75 196 VAL A CA 1
ATOM 1560 C C . VAL A 1 196 ? 8.819 6.255 37.518 1.00 40.75 196 VAL A C 1
ATOM 1562 O O . VAL A 1 196 ? 8.311 5.604 38.425 1.00 40.75 196 VAL A O 1
ATOM 1565 N N . MET A 1 197 ? 9.958 5.918 36.923 1.00 39.81 197 MET A N 1
ATOM 1566 C CA . MET A 1 197 ? 10.868 4.898 37.420 1.00 39.81 197 MET A CA 1
ATOM 1567 C C . MET A 1 197 ? 12.094 5.642 37.939 1.00 39.81 197 MET A C 1
ATOM 1569 O O . MET A 1 197 ? 12.724 6.380 37.176 1.00 39.81 197 MET A O 1
ATOM 1573 N N . ASP A 1 198 ? 12.367 5.525 39.238 1.00 41.16 198 ASP A N 1
ATOM 1574 C CA . ASP A 1 198 ? 13.366 6.357 39.907 1.00 41.16 198 ASP A CA 1
ATOM 1575 C C . ASP A 1 198 ? 14.754 6.193 39.286 1.00 41.16 198 ASP A C 1
ATOM 1577 O O . ASP A 1 198 ? 15.232 5.084 39.036 1.00 41.16 198 ASP A O 1
ATOM 1581 N N . LYS A 1 199 ? 15.400 7.329 39.009 1.00 38.31 199 LYS A N 1
ATOM 1582 C CA . LYS A 1 199 ? 16.669 7.389 38.284 1.00 38.31 199 LYS A CA 1
ATOM 1583 C C . LYS A 1 199 ? 17.838 7.580 39.262 1.00 38.31 199 LYS A C 1
ATOM 1585 O O . LYS A 1 199 ? 17.912 8.640 39.884 1.00 38.31 199 LYS A O 1
ATOM 1590 N N . PRO A 1 200 ? 18.798 6.640 39.345 1.00 33.53 200 PRO A N 1
ATOM 1591 C CA . PRO A 1 200 ? 20.056 6.861 40.056 1.00 33.53 200 PRO A CA 1
ATOM 1592 C C . PRO A 1 200 ? 20.870 8.027 39.467 1.00 33.53 200 PRO A C 1
ATOM 1594 O O . PRO A 1 200 ? 20.803 8.322 38.270 1.00 33.53 200 PRO A O 1
ATOM 1597 N N . LEU A 1 201 ? 21.646 8.694 40.323 1.00 38.31 201 LEU A N 1
ATOM 1598 C CA . LEU A 1 201 ? 22.390 9.914 40.002 1.00 38.31 201 LEU A CA 1
ATOM 1599 C C . LEU A 1 201 ? 23.830 9.614 39.546 1.00 38.31 201 LEU A C 1
ATOM 1601 O O . LEU A 1 201 ? 24.629 9.112 40.331 1.00 38.31 201 LEU A O 1
ATOM 1605 N N . SER A 1 202 ? 24.145 9.932 38.287 1.00 33.78 202 SER A N 1
ATOM 1606 C CA . SER A 1 202 ? 25.488 10.122 37.682 1.00 33.78 202 SER A CA 1
ATOM 1607 C C . SER A 1 202 ? 25.308 10.373 36.165 1.00 33.78 202 SER A C 1
ATOM 1609 O O . SER A 1 202 ? 24.297 9.957 35.592 1.00 33.78 202 SER A O 1
ATOM 1611 N N . ASP A 1 203 ? 26.180 11.078 35.438 1.00 30.62 203 ASP A N 1
ATOM 1612 C CA . ASP A 1 203 ? 27.237 12.007 35.871 1.00 30.62 203 ASP A CA 1
ATOM 1613 C C . ASP A 1 203 ? 27.402 13.163 34.849 1.00 30.62 203 ASP A C 1
ATOM 1615 O O . ASP A 1 203 ? 26.647 13.242 33.875 1.00 30.62 203 ASP A O 1
ATOM 1619 N N . LEU A 1 204 ? 28.335 14.091 35.088 1.00 32.28 204 LEU A N 1
ATOM 1620 C CA . LEU A 1 204 ? 28.497 15.349 34.337 1.00 32.28 204 LEU A CA 1
ATOM 1621 C C . LEU A 1 204 ? 29.424 15.292 33.096 1.00 32.28 204 LEU A C 1
ATOM 1623 O O . LEU A 1 204 ? 30.222 14.378 32.908 1.00 32.28 204 LEU A O 1
ATOM 1627 N N . THR A 1 205 ? 29.388 16.392 32.324 1.00 28.67 205 THR A N 1
ATOM 1628 C CA . THR A 1 205 ? 30.220 16.743 31.141 1.00 28.67 205 THR A CA 1
ATOM 1629 C C . THR A 1 205 ? 29.847 16.034 29.821 1.00 28.67 205 THR A C 1
ATOM 1631 O O . THR A 1 205 ? 29.269 14.957 29.827 1.00 28.67 205 THR A O 1
ATOM 1634 N N . SER A 1 206 ? 30.078 16.601 28.628 1.00 30.33 206 SER A N 1
ATOM 1635 C CA . SER A 1 206 ? 30.722 17.875 28.240 1.00 30.33 206 SER A CA 1
ATOM 1636 C C . SER A 1 206 ? 29.928 18.589 27.119 1.00 30.33 206 SER A C 1
ATOM 1638 O O . SER A 1 206 ? 28.962 18.039 26.593 1.00 30.33 206 SER A O 1
ATOM 1640 N N . ALA A 1 207 ? 30.294 19.830 26.774 1.00 31.77 207 ALA A N 1
ATOM 1641 C CA . ALA A 1 207 ? 29.560 20.675 25.821 1.00 31.77 207 ALA A CA 1
ATOM 1642 C C . ALA A 1 207 ? 30.336 20.942 24.518 1.00 31.77 207 ALA A C 1
ATOM 1644 O O . ALA A 1 207 ? 31.564 20.979 24.516 1.00 31.77 207 ALA A O 1
ATOM 1645 N N . SER A 1 208 ? 29.615 21.227 23.426 1.00 30.23 208 SER A N 1
ATOM 1646 C CA . SER A 1 208 ? 30.164 21.908 22.244 1.00 30.23 208 SER A CA 1
ATOM 1647 C C . SER A 1 208 ? 29.078 22.705 21.508 1.00 30.23 208 SER A C 1
ATOM 1649 O O . SER A 1 208 ? 27.895 22.369 21.577 1.00 30.23 208 SER A O 1
ATOM 1651 N N . LEU A 1 209 ? 29.476 23.788 20.837 1.00 31.78 209 LEU A N 1
ATOM 1652 C CA . LEU A 1 209 ? 28.597 24.797 20.234 1.00 31.78 209 LEU A CA 1
ATOM 1653 C C . LEU A 1 209 ? 28.649 24.758 18.701 1.00 31.78 209 LEU A C 1
ATOM 1655 O O . LEU A 1 209 ? 29.686 24.487 18.103 1.00 31.78 209 LEU A O 1
ATOM 1659 N N . SER A 1 210 ? 27.541 25.116 18.049 1.00 33.22 210 SER A N 1
ATOM 1660 C CA . SER A 1 210 ? 27.507 25.482 16.625 1.00 33.22 210 SER A CA 1
ATOM 1661 C C . SER A 1 210 ? 26.285 26.369 16.332 1.00 33.22 210 SER A C 1
ATOM 1663 O O . SER A 1 210 ? 25.171 25.990 16.701 1.00 33.22 210 SER A O 1
ATOM 1665 N N . PRO A 1 211 ? 26.446 27.546 15.695 1.00 37.12 211 PRO A N 1
ATOM 1666 C CA . PRO A 1 211 ? 25.345 28.487 15.488 1.00 37.12 211 PRO A CA 1
ATOM 1667 C C . PRO A 1 211 ? 24.383 28.034 14.376 1.00 37.12 211 PRO A C 1
ATOM 1669 O O . PRO A 1 211 ? 24.784 27.757 13.246 1.00 37.12 211 PRO A O 1
ATOM 1672 N N . GLN A 1 212 ? 23.083 28.012 14.679 1.00 42.84 212 GLN A N 1
ATOM 1673 C CA . GLN A 1 212 ? 22.024 27.735 13.703 1.00 42.84 212 GLN A CA 1
ATOM 1674 C C . GLN A 1 212 ? 21.808 28.940 12.772 1.00 42.84 212 GLN A C 1
ATOM 1676 O O . GLN A 1 212 ? 21.160 29.912 13.158 1.00 42.84 212 GLN A O 1
ATOM 1681 N N . ARG A 1 213 ? 22.299 28.862 11.525 1.00 49.31 213 ARG A N 1
ATOM 1682 C CA . ARG A 1 213 ? 22.015 29.874 10.487 1.00 49.31 213 ARG A CA 1
ATOM 1683 C C . ARG A 1 213 ? 20.516 29.990 10.209 1.00 49.31 213 ARG A C 1
ATOM 1685 O O . ARG A 1 213 ? 19.816 28.982 10.043 1.00 49.31 213 ARG A O 1
ATOM 1692 N N . THR A 1 214 ? 20.038 31.221 10.101 1.00 56.72 21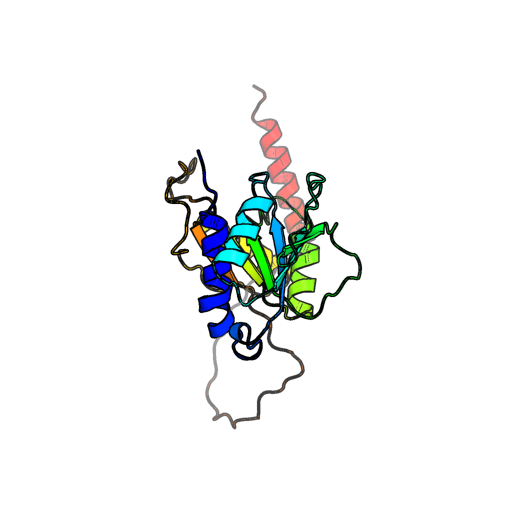4 THR A N 1
ATOM 1693 C CA . THR A 1 214 ? 18.624 31.582 9.980 1.00 56.72 214 THR A CA 1
ATOM 1694 C C . THR A 1 214 ? 18.039 31.259 8.602 1.00 56.72 214 THR A C 1
ATOM 1696 O O . THR A 1 214 ? 18.741 31.020 7.617 1.00 56.72 214 THR A O 1
ATOM 1699 N N . PHE A 1 215 ? 16.708 31.273 8.509 1.00 43.72 215 PHE A N 1
ATOM 1700 C CA . PHE A 1 215 ? 15.978 31.005 7.265 1.00 43.72 215 PHE A CA 1
ATOM 1701 C C . PHE A 1 215 ? 16.262 32.031 6.148 1.00 43.72 215 PHE A C 1
ATOM 1703 O O . PHE A 1 215 ? 16.211 31.681 4.969 1.00 43.72 215 PHE A O 1
ATOM 1710 N N . ARG A 1 216 ? 16.593 33.288 6.493 1.00 47.69 216 ARG A N 1
ATOM 1711 C CA . ARG A 1 216 ? 16.884 34.340 5.501 1.00 47.69 216 ARG A CA 1
ATOM 1712 C C . ARG A 1 216 ? 18.209 34.099 4.772 1.00 47.69 216 ARG A C 1
ATOM 1714 O O . ARG A 1 216 ? 18.248 34.233 3.553 1.00 47.69 216 ARG A O 1
ATOM 1721 N N . GLU A 1 217 ? 19.250 33.677 5.487 1.00 52.41 217 GLU A N 1
ATOM 1722 C CA . GLU A 1 217 ? 20.583 33.410 4.918 1.00 52.41 217 GLU A CA 1
ATOM 1723 C C . GLU A 1 217 ? 20.535 32.279 3.877 1.00 52.41 217 GLU A C 1
ATOM 1725 O O . GLU A 1 217 ? 21.017 32.438 2.756 1.00 52.41 217 GLU A O 1
ATOM 1730 N N . ARG A 1 218 ? 19.834 31.179 4.194 1.00 56.12 218 ARG A N 1
ATOM 1731 C CA . ARG A 1 218 ? 19.657 30.027 3.285 1.00 56.12 218 ARG A CA 1
ATOM 1732 C C . ARG A 1 218 ? 18.958 30.408 1.971 1.00 56.12 218 ARG A C 1
ATOM 1734 O O . ARG A 1 218 ? 19.214 29.797 0.936 1.00 56.12 218 ARG A O 1
ATOM 1741 N N . LYS A 1 219 ? 18.084 31.424 1.994 1.00 51.22 219 LYS A N 1
ATOM 1742 C CA . LYS A 1 219 ? 17.387 31.929 0.799 1.00 51.22 219 LYS A CA 1
ATOM 1743 C C . LYS A 1 219 ? 18.290 32.810 -0.079 1.00 51.22 219 LYS A C 1
ATOM 1745 O O . LYS A 1 219 ? 18.109 32.819 -1.294 1.00 51.22 219 LYS A O 1
ATOM 1750 N N . ALA A 1 220 ? 19.269 33.505 0.507 1.00 53.19 220 ALA A N 1
ATOM 1751 C CA . ALA A 1 220 ? 20.249 34.299 -0.236 1.00 53.19 220 ALA A CA 1
ATOM 1752 C C . ALA A 1 220 ? 21.250 33.407 -0.995 1.00 53.19 220 ALA A C 1
ATOM 1754 O O . ALA A 1 220 ? 21.436 33.588 -2.199 1.00 53.19 220 ALA A O 1
ATOM 1755 N N . GLU A 1 221 ? 21.811 32.384 -0.335 1.00 50.50 221 GLU A N 1
ATOM 1756 C CA . GLU A 1 221 ? 22.729 31.418 -0.967 1.00 50.50 221 GLU A CA 1
ATOM 1757 C C . GLU A 1 221 ? 22.073 30.706 -2.172 1.00 50.50 221 GLU A C 1
ATOM 1759 O O . GLU A 1 221 ? 22.698 30.540 -3.220 1.00 50.50 221 GLU A O 1
ATOM 1764 N N . GLN A 1 222 ? 20.781 30.358 -2.079 1.00 53.22 222 GLN A N 1
ATOM 1765 C CA . GLN A 1 222 ? 20.034 29.762 -3.196 1.00 53.22 222 GLN A CA 1
ATOM 1766 C C . GLN A 1 222 ? 19.810 30.710 -4.387 1.00 53.22 222 GLN A C 1
ATOM 1768 O O . GLN A 1 222 ? 19.714 30.227 -5.516 1.00 53.22 222 GLN A O 1
ATOM 1773 N N . HIS A 1 223 ? 19.739 32.030 -4.176 1.00 45.91 223 HIS A N 1
ATOM 1774 C CA . HIS A 1 223 ? 19.651 32.996 -5.278 1.00 45.91 223 HIS A CA 1
ATOM 1775 C C . HIS A 1 223 ? 21.007 33.145 -5.978 1.00 45.91 223 HIS A C 1
ATOM 1777 O O . HIS A 1 223 ? 21.105 32.997 -7.197 1.00 45.91 223 HIS A O 1
ATOM 1783 N N . TRP A 1 224 ? 22.074 33.307 -5.191 1.00 40.44 224 TRP A N 1
ATOM 1784 C CA . TRP A 1 224 ? 23.446 33.459 -5.682 1.00 40.44 224 TRP A CA 1
ATOM 1785 C C . TRP A 1 224 ? 23.905 32.254 -6.522 1.00 40.44 224 TRP A C 1
ATOM 1787 O O . TRP A 1 224 ? 24.390 32.406 -7.645 1.00 40.44 224 TRP A O 1
ATOM 1797 N N . CYS A 1 225 ? 23.643 31.032 -6.043 1.00 50.22 225 CYS A N 1
ATOM 1798 C CA . CYS A 1 225 ? 23.917 29.790 -6.776 1.00 50.22 225 CYS A CA 1
ATOM 1799 C C . CYS A 1 225 ? 23.076 29.603 -8.055 1.00 50.22 225 CYS A C 1
ATOM 1801 O O . CYS A 1 225 ? 23.376 28.708 -8.852 1.00 50.22 225 CYS A O 1
ATOM 1803 N N . ARG A 1 226 ? 22.021 30.404 -8.255 1.00 47.53 226 ARG A N 1
ATOM 1804 C CA . ARG A 1 226 ? 21.153 30.372 -9.441 1.00 47.53 226 ARG A CA 1
ATOM 1805 C C . ARG A 1 226 ? 21.582 31.408 -10.480 1.00 47.53 226 ARG A C 1
ATOM 1807 O O . ARG A 1 226 ? 21.636 31.076 -11.659 1.00 47.53 226 ARG A O 1
ATOM 1814 N N . GLU A 1 227 ? 21.979 32.605 -10.055 1.00 44.72 227 GLU A N 1
ATOM 1815 C CA . GLU A 1 227 ? 22.554 33.621 -10.950 1.00 44.72 227 GLU A CA 1
ATOM 1816 C C . GLU A 1 227 ? 23.937 33.217 -11.478 1.00 44.72 227 GLU A C 1
ATOM 1818 O O . GLU A 1 227 ? 24.196 33.350 -12.674 1.00 44.72 227 GLU A O 1
ATOM 1823 N N . GLY A 1 228 ? 24.796 32.634 -10.632 1.00 43.22 228 GLY A N 1
ATOM 1824 C CA . GLY A 1 228 ? 26.131 32.175 -11.041 1.00 43.22 228 GLY A CA 1
ATOM 1825 C C . GLY A 1 228 ? 26.119 31.116 -12.153 1.00 43.22 228 GLY A C 1
ATOM 1826 O O . GLY A 1 228 ? 27.049 31.055 -12.952 1.00 43.22 228 GLY A O 1
ATOM 1827 N N . LYS A 1 229 ? 25.048 30.316 -12.263 1.00 46.62 229 LYS A N 1
ATOM 1828 C CA . LYS A 1 229 ? 24.896 29.299 -13.321 1.00 46.62 229 LYS A CA 1
ATOM 1829 C C . LYS A 1 229 ? 24.391 29.858 -14.650 1.00 46.62 229 LYS A C 1
ATOM 1831 O O . LYS A 1 229 ? 24.662 29.262 -15.685 1.00 46.62 229 LYS A O 1
ATOM 1836 N N . ASN A 1 230 ? 23.723 31.011 -14.645 1.00 42.78 230 ASN A N 1
ATOM 1837 C CA . ASN A 1 230 ? 23.230 31.643 -15.871 1.00 42.78 230 ASN A CA 1
ATOM 1838 C C . ASN A 1 230 ? 24.308 32.463 -16.608 1.00 42.78 230 ASN A C 1
ATOM 1840 O O . ASN A 1 230 ? 24.056 32.913 -17.721 1.00 42.78 230 ASN A O 1
ATOM 1844 N N . LYS A 1 231 ? 25.499 32.653 -16.020 1.00 46.44 231 LYS A N 1
ATOM 1845 C CA . LYS A 1 231 ? 26.616 33.411 -16.620 1.00 46.44 231 LYS A CA 1
ATOM 1846 C C . LYS A 1 231 ? 27.737 32.550 -17.226 1.00 46.44 231 LYS A C 1
ATOM 1848 O O . LYS A 1 231 ? 28.727 33.111 -17.675 1.00 46.44 231 LYS A O 1
ATOM 1853 N N . LEU A 1 232 ? 27.594 31.219 -17.258 1.00 45.00 232 LEU A N 1
ATOM 1854 C CA . LEU A 1 232 ? 28.604 30.299 -17.819 1.00 45.00 232 LEU A CA 1
ATOM 1855 C C . LEU A 1 232 ? 28.240 29.688 -19.186 1.00 45.00 232 LEU A C 1
ATOM 1857 O O . LEU A 1 232 ? 29.023 28.912 -19.719 1.00 45.00 232 LEU A O 1
ATOM 1861 N N . ASN A 1 233 ? 27.082 30.038 -19.758 1.00 44.91 233 ASN A N 1
ATOM 1862 C CA . ASN A 1 233 ? 26.593 29.490 -21.033 1.00 44.91 233 ASN A CA 1
ATOM 1863 C C . ASN A 1 233 ? 26.617 30.505 -22.199 1.00 44.91 233 ASN A C 1
ATOM 1865 O O . ASN A 1 233 ? 25.961 30.276 -23.213 1.00 44.91 233 ASN A O 1
ATOM 1869 N N . THR A 1 234 ? 27.359 31.612 -22.065 1.00 45.16 234 THR A N 1
ATOM 1870 C CA . THR A 1 234 ? 27.519 32.617 -23.130 1.00 45.16 234 THR A CA 1
ATOM 1871 C C . THR A 1 234 ? 28.960 33.125 -23.198 1.00 45.16 234 THR A C 1
ATOM 1873 O O . THR A 1 234 ? 29.271 34.152 -22.597 1.00 45.16 234 THR A O 1
ATOM 1876 N N . ILE A 1 235 ? 29.806 32.373 -23.911 1.00 39.00 235 ILE A N 1
ATOM 1877 C CA . ILE A 1 235 ? 30.937 32.758 -24.788 1.00 39.00 235 ILE A CA 1
ATOM 1878 C C . ILE A 1 235 ? 31.582 31.451 -25.265 1.00 39.00 235 ILE A C 1
ATOM 1880 O O . ILE A 1 235 ? 31.893 30.612 -24.392 1.00 39.00 235 ILE A O 1
#

Foldseek 3Di:
DDLQALVLVLVVCCQPPVCCVVPVVLVRLPDQEAEEEEEEPDDPPPPVSSQVVNCVVNVSYQYEYEYEDPDDDPPQDCPPSYGYDYDPDDPVPLPQHHAYEYFQNVLVNDVVVLVVLVVCLVSVHKYKYFHFAQVSQVVVQVSSCVSPVFGKARKDFRPSFDPPFDCDPPPRGTTTRRGIMIIGDHDDDPPDDDPDDDDDDDDDDDDDDDDDDDPVVVVVVVVVVVVVVVPPPDD

Solvent-accessible surface area (backbone atoms only — not comparable to full-atom values): 14146 Å² total; per-residue (Å²): 136,88,67,63,58,30,63,28,48,41,52,49,46,39,61,74,54,49,40,51,73,77,42,53,91,68,47,59,94,78,39,59,60,45,42,38,34,38,41,47,69,66,90,81,78,58,60,70,60,29,49,55,52,45,41,67,78,38,71,72,35,31,37,38,36,36,38,36,48,97,76,75,82,89,77,80,65,76,58,91,45,42,46,75,42,86,36,69,84,61,93,77,70,77,70,84,71,52,39,37,43,22,48,41,61,50,63,96,79,40,72,65,47,54,68,41,54,45,49,44,50,74,65,70,49,58,39,38,40,22,23,34,32,70,76,53,46,55,52,44,33,48,51,36,33,71,50,62,69,41,46,52,46,79,72,38,78,37,93,42,31,44,85,67,68,45,86,46,66,97,74,68,50,77,22,21,74,39,26,26,38,32,34,69,46,69,73,80,63,87,91,54,8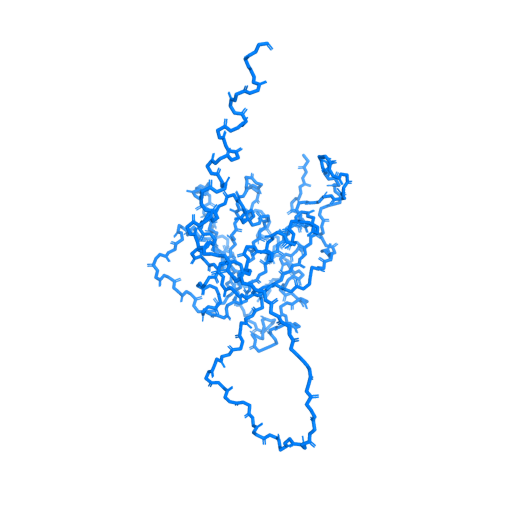1,73,82,90,70,90,76,82,92,82,82,86,87,87,89,88,86,80,86,81,81,55,76,66,60,62,55,51,56,58,49,53,67,51,57,64,62,72,68,73,82,78,132

Secondary structure (DSSP, 8-state):
---HHHHHHHHHHIIIIIHHHH-GGG-GGG-SEEEEEEEE-SS---HHHHHHHHHHHSTT-EEEEEEE-S---S-----TTEEEEE----SS----SSEEEEES--TTS-THHHHHHHHHHHTT--EEEEESSHHHHHHHHHHHHHHHS-EEPPPEE-TT--SS----GGG-----TT-EEEEEEPPPPTT-PPP--PPP--------------HHHHHHHHHHHHHHHHTSS--

Sequence (235 aa):
MAPLLSSTLSIYYLITSLLPRQFPEMHILRKQSLRIHIIESYRESQTLVTFWELSVLLPHVTFDLLCVRELLPCCCDKNGRVVLTDCSLPHGGAARGGVRVSFQPAFLQNDSWLSTLPKLQSLRVPTFFCEMSELRCERSDQVMREATGGAMSRPTINPFHCPLRRNGGANRLPRYSNGFIFHLMYKPSANRQPPVMDKPLSDLTSASLSPQRTFRERKAEQHWCREGKNKLNTI

Mean predicted aligned error: 14.54 Å